Protein AF-A0A1Q3N4C2-F1 (afdb_monomer)

Nearest PDB structures (foldseek):
  6wcx-assembly2_B  TM=4.301E-01  e=2.458E-01  Staphylococcus aureus
  7l0a-assembly1_B  TM=4.080E-01  e=4.855E-01  Staphylococcus aureus
  5mkk-assembly1_A  TM=4.204E-01  e=2.016E+00  Thermus thermophilus HB27

Radius of gyration: 23.5 Å; Cα contacts (8 Å, |Δi|>4): 291; chains: 1; bounding box: 68×73×51 Å

Solvent-accessible surface area (backbone atoms only — not comparable to full-atom values): 12666 Å² total; per-residue (Å²): 133,86,81,80,78,79,80,79,62,62,65,66,55,50,52,52,50,49,54,50,50,51,48,51,60,73,65,56,74,78,76,80,74,64,37,63,95,59,61,40,42,67,36,71,77,82,76,81,79,68,87,50,28,35,40,40,36,30,35,53,86,51,31,33,26,45,40,58,65,38,56,70,60,38,47,55,39,52,53,51,50,30,62,78,66,64,63,78,70,51,73,67,32,52,51,40,56,46,77,42,57,47,50,28,52,40,80,90,49,39,60,66,51,38,69,44,56,72,76,53,38,49,53,45,47,72,70,46,81,16,34,42,71,36,86,62,98,41,70,86,65,12,47,50,54,42,53,53,52,49,44,55,53,51,28,54,75,68,75,41,77,83,58,47,39,32,41,35,42,19,62,75,20,69,68,68,60,49,54,46,27,53,50,50,42,34,52,74,70,73,50,85,73,65,46,74,52,54,37,84,36,83,70,57,84,92,34,78,66,35,55,49,53,50,51,56,62,62,69,74,110

Sequence (221 aa):
MPKKSTSIDMTALCDFTLLLLTFFIMSAKFKPQEAVEVVTPSSTSTKEIPMGFIQITVDKLGRVFYTVDNIKLKRNLIEEVNKTKNLGLTETEKNNFVNGPSVGVPFTKLKAYLALPPNEQSRYDKEASGVPTDTTKSFTTNELMYWINTTRYQAQILDMDQPRFVIKVDGQTPYVEETNKVISTLGKLDIYRFSYITNQKPIPPGTALWDKANAAAAGAK

Foldseek 3Di:
DDDPDDPDDPVVVVVVVVVVVVVCVVPDDPDPDALDDFAFAADQDPDDFDAFAWEWEQHLALAIWTDTRDLVLLLQLVVVCCVVVVLPADPQLSVLSSSDHTDFAESVCSRVLSPDDRVVNSVCSVVHRGQFFDLDPDCVRHVVLVSLVSSQVSCVVVVHDRHAYEYEYHPNHPCPDSVVSVVSSCVVVVNPGHYYDHHHDPDDPPDPVNVVVVVVVVVVD

Mean predicted aligned error: 11.06 Å

Secondary structure (DSSP, 8-state):
---------HHHHHHHHHHHHHHHHHH--PPP--SS---PPEE---PPPPSS-EEEEE-TTS-EEEEES-HHHHHHHHHHHHHHTT----HHHHHHHHHS--B-S-HHHHHHHHHS-HHHHHHHHHH-------SSS-TTT-HHHHHHHHHHHHHHHTTPPPPPEEEEE-TTS-TTTHHHHHHHHHHHTT---EEEE-EE-PPPTTSHHHHHHHHHHHTT-

pLDDT: mean 81.02, std 10.62, range [41.0, 93.56]

Structure (mmCIF, N/CA/C/O backbone):
data_AF-A0A1Q3N4C2-F1
#
_entry.id   AF-A0A1Q3N4C2-F1
#
loop_
_atom_site.group_PDB
_atom_site.id
_atom_site.type_symbol
_atom_site.label_atom_id
_atom_site.label_alt_id
_atom_site.label_comp_id
_atom_site.label_asym_id
_atom_site.label_entity_id
_atom_site.label_seq_id
_atom_site.pdbx_PDB_ins_code
_atom_site.Cartn_x
_atom_site.Cartn_y
_atom_site.Cartn_z
_atom_site.occupancy
_atom_site.B_iso_or_equiv
_atom_site.auth_seq_id
_atom_site.auth_comp_id
_atom_site.auth_asym_id
_atom_site.auth_atom_id
_atom_site.pdbx_PDB_model_num
ATOM 1 N N . MET A 1 1 ? 52.535 52.362 -2.923 1.00 59.72 1 MET A N 1
ATOM 2 C CA . MET A 1 1 ? 51.219 52.093 -3.546 1.00 59.72 1 MET A CA 1
ATOM 3 C C . MET A 1 1 ? 50.268 51.610 -2.460 1.00 59.72 1 MET A C 1
ATOM 5 O O . MET A 1 1 ? 50.592 50.609 -1.829 1.00 59.72 1 MET A O 1
ATOM 9 N N . PRO A 1 2 ? 49.169 52.318 -2.161 1.00 52.00 2 PRO A N 1
ATOM 10 C CA . PRO A 1 2 ? 48.252 51.890 -1.109 1.00 52.00 2 PRO A CA 1
ATOM 11 C C . PRO A 1 2 ? 47.440 50.677 -1.595 1.00 52.00 2 PRO A C 1
ATOM 13 O O . PRO A 1 2 ? 46.820 50.729 -2.657 1.00 52.00 2 PRO A O 1
ATOM 16 N N . LYS A 1 3 ? 47.463 49.566 -0.845 1.00 64.12 3 LYS A N 1
ATOM 17 C CA . LYS A 1 3 ? 46.613 48.395 -1.116 1.00 64.12 3 LYS A CA 1
ATOM 18 C C . LYS A 1 3 ? 45.165 48.779 -0.817 1.00 64.12 3 LYS A C 1
ATOM 20 O O . LYS A 1 3 ? 44.822 49.047 0.332 1.00 64.12 3 LYS A O 1
ATOM 25 N N . LYS A 1 4 ? 44.324 48.823 -1.851 1.00 59.78 4 LYS A N 1
ATOM 26 C CA . LYS A 1 4 ? 42.882 49.046 -1.720 1.00 59.78 4 LYS A CA 1
ATOM 27 C C . LYS A 1 4 ? 42.291 47.831 -0.997 1.00 59.78 4 LYS A C 1
ATOM 29 O O . LYS A 1 4 ? 42.191 46.759 -1.582 1.00 59.78 4 LYS A O 1
ATOM 34 N N . SER A 1 5 ? 41.990 47.980 0.291 1.00 65.25 5 SER A N 1
ATOM 35 C CA . SER A 1 5 ? 41.277 46.960 1.060 1.00 65.25 5 SER A CA 1
ATOM 36 C C . SER A 1 5 ? 39.847 46.894 0.534 1.00 65.25 5 SER A C 1
ATOM 38 O O . SER A 1 5 ? 39.089 47.854 0.668 1.00 65.25 5 SER A O 1
ATOM 40 N N . THR A 1 6 ? 39.491 45.803 -0.135 1.00 68.38 6 THR A N 1
ATOM 41 C CA . THR A 1 6 ? 38.101 45.489 -0.463 1.00 68.38 6 THR A CA 1
ATOM 42 C C . THR A 1 6 ? 37.413 45.037 0.818 1.00 68.38 6 THR A C 1
ATOM 44 O O . THR A 1 6 ? 37.603 43.904 1.256 1.00 68.38 6 THR A O 1
ATOM 47 N N . SER A 1 7 ? 36.644 45.930 1.443 1.00 70.19 7 SER A N 1
ATOM 48 C CA . SER A 1 7 ? 35.750 45.574 2.543 1.00 70.19 7 SER A CA 1
ATOM 49 C C . SER A 1 7 ? 34.647 44.668 1.997 1.00 70.19 7 SER A C 1
ATOM 51 O O . SER A 1 7 ? 33.798 45.120 1.230 1.00 70.19 7 SER A O 1
ATOM 53 N N . ILE A 1 8 ? 34.693 43.384 2.348 1.00 72.56 8 ILE A N 1
ATOM 54 C CA . ILE A 1 8 ? 33.615 42.441 2.047 1.00 72.56 8 ILE A CA 1
ATOM 55 C C . ILE A 1 8 ? 32.464 42.768 2.995 1.00 72.56 8 ILE A C 1
ATOM 57 O O . ILE A 1 8 ? 32.616 42.666 4.213 1.00 72.56 8 ILE A O 1
ATOM 61 N N . ASP A 1 9 ? 31.333 43.190 2.437 1.00 76.38 9 ASP A N 1
ATOM 62 C CA . ASP A 1 9 ? 30.121 43.419 3.212 1.00 76.38 9 ASP A CA 1
ATOM 63 C C . ASP A 1 9 ? 29.535 42.068 3.651 1.00 76.38 9 ASP A C 1
ATOM 65 O O . ASP A 1 9 ? 28.959 41.318 2.858 1.00 76.38 9 ASP A O 1
ATOM 69 N N . MET A 1 10 ? 29.724 41.742 4.930 1.00 81.69 10 MET A N 1
ATOM 70 C CA . MET A 1 10 ? 29.175 40.541 5.567 1.00 81.69 10 MET A CA 1
ATOM 71 C C . MET A 1 10 ? 27.641 40.523 5.539 1.00 81.69 10 MET A C 1
ATOM 73 O O . MET A 1 10 ? 27.054 39.445 5.546 1.00 81.69 10 MET A O 1
ATOM 77 N N . THR A 1 11 ? 26.987 41.686 5.475 1.00 84.06 11 THR A N 1
ATOM 78 C CA . THR A 1 11 ? 25.521 41.800 5.484 1.00 84.06 11 THR A CA 1
ATOM 79 C C . THR A 1 11 ? 24.934 41.253 4.190 1.00 84.06 11 THR A C 1
ATOM 81 O O . THR A 1 11 ? 24.024 40.429 4.219 1.00 84.06 11 THR A O 1
ATOM 84 N N . ALA A 1 12 ? 25.525 41.633 3.055 1.00 81.62 12 ALA A N 1
ATOM 85 C CA . ALA A 1 12 ? 25.109 41.155 1.741 1.00 81.62 12 ALA A CA 1
ATOM 86 C C . ALA A 1 12 ? 25.345 39.643 1.571 1.00 81.62 12 ALA A C 1
ATOM 88 O O . ALA A 1 12 ? 24.533 38.946 0.964 1.00 81.62 12 ALA A O 1
ATOM 89 N N . LEU A 1 13 ? 26.438 39.114 2.134 1.00 87.38 13 LEU A N 1
ATOM 90 C CA . LEU A 1 13 ? 26.756 37.686 2.056 1.00 87.38 13 LEU A CA 1
ATOM 91 C C . LEU A 1 13 ? 25.886 36.847 3.009 1.00 87.38 13 LEU A C 1
ATOM 93 O O . LEU A 1 13 ? 25.525 35.726 2.665 1.00 87.38 13 LEU A O 1
ATOM 97 N N . CYS A 1 14 ? 25.513 37.398 4.169 1.00 86.88 14 CYS A N 1
ATOM 98 C CA . CYS A 1 14 ? 24.610 36.768 5.135 1.00 86.88 14 CYS A CA 1
ATOM 99 C C . CYS A 1 14 ? 23.160 36.689 4.623 1.00 86.88 14 CYS A C 1
ATOM 101 O O . CYS A 1 14 ? 22.510 35.658 4.770 1.00 86.88 14 CYS A O 1
ATOM 103 N N . ASP A 1 15 ? 22.658 37.739 3.969 1.00 85.50 15 ASP A N 1
ATOM 104 C CA . ASP A 1 15 ? 21.306 37.725 3.392 1.00 85.50 15 ASP A CA 1
ATOM 105 C C . ASP A 1 15 ? 21.215 36.738 2.213 1.00 85.50 15 ASP A C 1
ATOM 107 O O . ASP A 1 15 ? 20.307 35.912 2.125 1.00 85.50 15 ASP A O 1
AT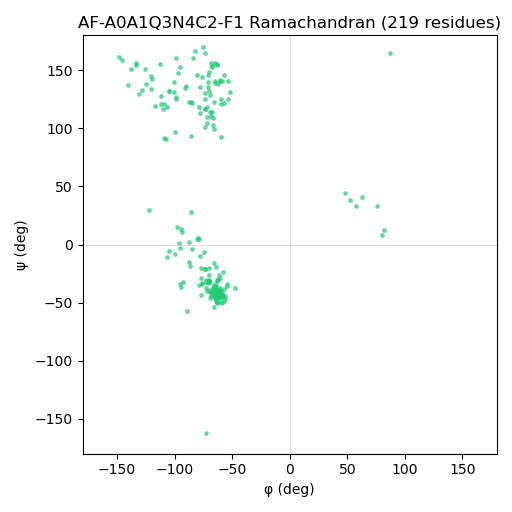OM 111 N N . PHE A 1 16 ? 22.249 36.705 1.364 1.00 86.44 16 PHE A N 1
ATOM 112 C CA . PHE A 1 16 ? 22.358 35.713 0.295 1.00 86.44 16 PHE A CA 1
ATOM 113 C C . PHE A 1 16 ? 22.367 34.267 0.821 1.00 86.44 16 PHE A C 1
ATOM 115 O O . PHE A 1 16 ? 21.684 33.399 0.268 1.00 86.44 16 PHE A O 1
ATOM 122 N N . THR A 1 17 ? 23.111 33.985 1.896 1.00 88.12 17 THR A N 1
ATOM 123 C CA . THR A 1 17 ? 23.134 32.638 2.484 1.00 88.12 17 THR A CA 1
ATOM 124 C C . THR A 1 17 ? 21.823 32.292 3.187 1.00 88.12 17 THR A C 1
ATOM 126 O O . THR A 1 17 ? 21.402 31.139 3.106 1.00 88.12 17 THR A O 1
ATOM 129 N N . LEU A 1 18 ? 21.130 33.259 3.801 1.00 88.06 18 LEU A N 1
ATOM 130 C CA . LEU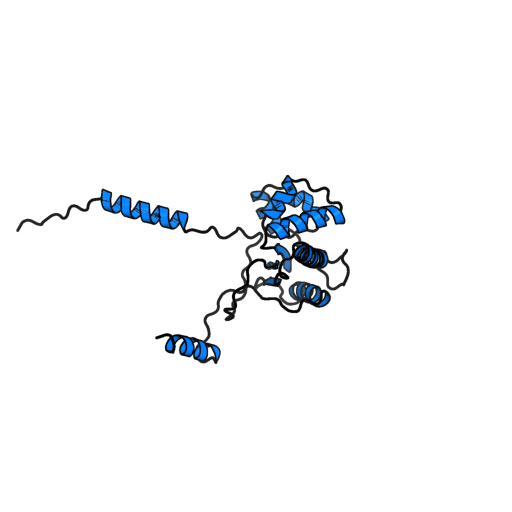 A 1 18 ? 19.805 33.054 4.394 1.00 88.06 18 LEU A CA 1
ATOM 131 C C . LEU A 1 18 ? 18.745 32.739 3.328 1.00 88.06 18 LEU A C 1
ATOM 133 O O . LEU A 1 18 ? 17.939 31.824 3.516 1.00 88.06 18 LEU A O 1
ATOM 137 N N . LEU A 1 19 ? 18.768 33.431 2.186 1.00 89.38 19 LEU A N 1
ATOM 13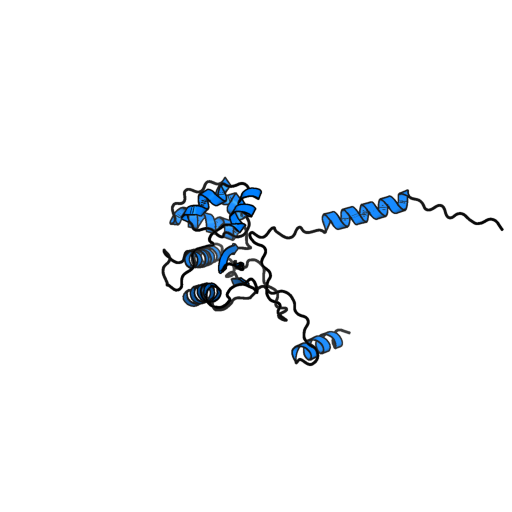8 C CA . LEU A 1 19 ? 17.877 33.147 1.056 1.00 89.38 19 LEU A CA 1
ATOM 139 C C . LEU A 1 19 ? 18.127 31.756 0.460 1.00 89.38 19 LEU A C 1
ATOM 141 O O . LEU A 1 19 ? 17.179 31.023 0.188 1.00 89.38 19 LEU A O 1
ATOM 145 N N . LEU A 1 20 ? 19.387 31.341 0.310 1.00 89.19 20 LEU A N 1
ATOM 146 C CA . LEU A 1 20 ? 19.699 29.983 -0.144 1.00 89.19 20 LEU A CA 1
ATOM 147 C C . LEU A 1 20 ? 19.299 28.921 0.882 1.00 89.19 20 LEU A C 1
ATOM 149 O O . LEU A 1 20 ? 18.749 27.890 0.504 1.00 89.19 20 LEU A O 1
ATOM 153 N N . LEU A 1 21 ? 19.541 29.162 2.171 1.00 89.88 21 LEU A N 1
ATOM 154 C CA . LEU A 1 21 ? 19.167 28.233 3.233 1.00 89.88 21 LEU A CA 1
ATOM 155 C C . LEU A 1 21 ? 17.645 28.065 3.309 1.00 89.88 21 LEU A C 1
ATOM 157 O O . LEU A 1 21 ? 17.160 26.938 3.357 1.00 89.88 21 LEU A O 1
ATOM 161 N N . THR A 1 22 ? 16.886 29.162 3.265 1.00 85.81 22 THR A N 1
ATOM 162 C CA . THR A 1 22 ? 15.413 29.123 3.240 1.00 85.81 22 THR A CA 1
ATOM 163 C C . THR A 1 22 ? 14.889 28.456 1.972 1.00 85.81 22 THR A C 1
ATOM 165 O O . THR A 1 22 ? 13.992 27.618 2.059 1.00 85.81 22 THR A O 1
ATOM 168 N N . PHE A 1 23 ? 15.494 28.724 0.812 1.00 88.62 23 PHE A N 1
ATOM 169 C CA . PHE A 1 23 ? 15.167 28.034 -0.434 1.00 88.62 23 PHE A CA 1
ATOM 170 C C . PHE A 1 23 ? 15.434 26.524 -0.351 1.00 88.62 23 PHE A C 1
ATOM 172 O O . PHE A 1 23 ? 14.575 25.730 -0.738 1.00 88.62 23 PHE A O 1
ATOM 179 N N . PHE A 1 24 ? 16.577 26.095 0.194 1.00 83.06 24 PHE A N 1
ATOM 180 C CA . PHE A 1 24 ? 16.880 24.673 0.387 1.00 83.06 24 PHE A CA 1
ATOM 181 C C . PHE A 1 24 ? 15.954 24.014 1.411 1.00 83.06 24 PHE A C 1
ATOM 183 O O . PHE A 1 24 ? 15.516 22.890 1.185 1.00 83.06 24 PHE A O 1
ATOM 190 N N . ILE A 1 25 ? 15.586 24.710 2.489 1.00 86.44 25 ILE A N 1
ATOM 191 C CA . ILE A 1 25 ? 14.631 24.191 3.477 1.00 86.44 25 ILE A CA 1
ATOM 192 C C . ILE A 1 25 ? 13.227 24.048 2.868 1.00 86.44 25 ILE A C 1
ATOM 194 O O . ILE A 1 25 ? 12.582 23.025 3.076 1.00 86.44 25 ILE A O 1
ATOM 198 N N . MET A 1 26 ? 12.752 25.026 2.090 1.00 84.62 26 MET A N 1
ATOM 199 C CA . MET A 1 26 ? 11.428 24.965 1.452 1.00 84.62 26 MET A CA 1
ATOM 200 C C . MET A 1 26 ? 11.362 23.975 0.279 1.00 84.62 26 MET A C 1
ATOM 202 O O . MET A 1 26 ? 10.298 23.419 0.008 1.00 84.62 26 MET A O 1
ATOM 206 N N . SER A 1 27 ? 12.472 23.758 -0.435 1.00 80.94 27 SER A N 1
ATOM 207 C CA . SER A 1 27 ? 12.544 22.816 -1.564 1.00 80.94 27 SER A CA 1
ATOM 208 C C . SER A 1 27 ? 12.864 21.379 -1.146 1.00 80.94 27 SER A C 1
ATOM 210 O O . SER A 1 27 ? 12.576 20.449 -1.906 1.00 80.94 27 SER A O 1
ATOM 212 N N . ALA A 1 28 ? 13.408 21.168 0.057 1.00 71.88 28 ALA A N 1
ATOM 213 C CA . ALA A 1 28 ? 13.626 19.843 0.612 1.00 71.88 28 ALA A CA 1
ATOM 214 C C . ALA A 1 28 ? 12.280 19.148 0.862 1.00 71.88 28 ALA A C 1
ATOM 216 O O . ALA A 1 28 ? 11.605 19.354 1.869 1.00 71.88 28 ALA A O 1
ATOM 217 N N . LYS A 1 29 ? 11.886 18.271 -0.062 1.00 63.31 29 LYS A N 1
ATOM 218 C CA . LYS A 1 29 ? 10.802 17.325 0.186 1.00 63.31 29 LYS A CA 1
ATOM 219 C C . LYS A 1 29 ? 11.356 16.192 1.033 1.00 63.31 29 LYS A C 1
ATOM 221 O O . LYS A 1 29 ? 12.190 15.419 0.561 1.00 63.31 29 LYS A O 1
ATOM 226 N N . PHE A 1 30 ? 10.894 16.087 2.276 1.00 59.75 30 PHE A N 1
ATOM 227 C CA . PHE A 1 30 ? 11.167 14.909 3.088 1.00 59.75 30 PHE A CA 1
ATOM 228 C C . PHE A 1 30 ? 10.728 13.668 2.313 1.00 59.75 30 PHE A C 1
ATOM 230 O O . PHE A 1 30 ? 9.584 13.577 1.858 1.00 59.75 30 PHE A O 1
ATOM 237 N N . LYS A 1 31 ? 11.651 12.721 2.134 1.00 66.00 31 LYS A N 1
ATOM 238 C CA . LYS A 1 31 ? 11.297 11.406 1.613 1.00 66.00 31 LYS A CA 1
ATOM 239 C C . LYS A 1 31 ? 10.281 10.801 2.592 1.00 66.00 31 LYS A C 1
ATOM 241 O O . LYS A 1 31 ? 10.595 10.755 3.784 1.00 66.00 31 LYS A O 1
ATOM 246 N N . PRO A 1 32 ? 9.091 10.368 2.135 1.00 64.81 32 PRO A N 1
ATOM 247 C CA . PRO A 1 32 ? 8.126 9.712 3.005 1.00 64.81 32 PRO A CA 1
ATOM 248 C C . PRO A 1 32 ? 8.806 8.566 3.751 1.00 64.81 32 PRO A C 1
ATOM 250 O O . PRO A 1 32 ? 9.531 7.776 3.139 1.00 64.81 32 PRO A O 1
ATOM 253 N N . GLN A 1 33 ? 8.617 8.511 5.068 1.00 64.25 33 GLN A N 1
ATOM 254 C CA . GLN A 1 33 ? 9.209 7.461 5.882 1.00 64.25 33 GLN A CA 1
ATOM 255 C C . GLN A 1 33 ? 8.546 6.131 5.520 1.00 64.25 33 GLN A C 1
ATOM 257 O O . GLN A 1 33 ? 7.342 5.946 5.691 1.00 64.25 33 GLN A O 1
ATOM 262 N N . GLU A 1 34 ? 9.331 5.228 4.943 1.00 67.50 34 GLU A N 1
ATOM 263 C CA . GLU A 1 34 ? 8.874 3.888 4.596 1.00 67.50 34 GLU A CA 1
ATOM 264 C C . GLU A 1 34 ? 8.892 2.995 5.844 1.00 67.50 34 GLU A C 1
ATOM 266 O O . GLU A 1 34 ? 9.774 3.133 6.690 1.00 67.50 34 GLU A O 1
ATOM 271 N N . ALA A 1 35 ? 7.936 2.064 5.939 1.00 64.38 35 ALA A N 1
ATOM 272 C CA . ALA A 1 35 ? 7.820 1.129 7.065 1.00 64.38 35 ALA A CA 1
ATOM 273 C C . ALA A 1 35 ? 9.099 0.291 7.262 1.00 64.38 35 ALA A C 1
ATOM 275 O O . ALA A 1 35 ? 9.526 0.041 8.386 1.00 64.38 35 ALA A O 1
ATOM 276 N N . VAL A 1 36 ? 9.735 -0.118 6.158 1.00 72.00 36 VAL A N 1
ATOM 277 C CA . VAL A 1 36 ? 10.993 -0.872 6.161 1.00 72.00 36 VAL A CA 1
ATOM 278 C C . VAL A 1 36 ? 11.892 -0.384 5.029 1.00 72.00 36 VAL A C 1
ATOM 280 O O . VAL A 1 36 ? 11.432 -0.166 3.907 1.00 72.00 36 VAL A O 1
ATOM 283 N N . GLU A 1 37 ? 13.183 -0.220 5.324 1.00 71.06 37 GLU A N 1
ATOM 284 C CA . GLU A 1 37 ? 14.191 0.135 4.327 1.00 71.06 37 GLU A CA 1
ATOM 285 C C . GLU A 1 37 ? 14.476 -1.052 3.406 1.00 71.06 37 GLU A C 1
ATOM 287 O O . GLU A 1 37 ? 15.091 -2.039 3.804 1.00 71.06 37 GLU A O 1
ATOM 292 N N . VAL A 1 38 ? 14.042 -0.923 2.153 1.00 70.31 38 VAL A N 1
ATOM 293 C CA . VAL A 1 38 ? 14.213 -1.946 1.119 1.00 70.31 38 VAL A CA 1
ATOM 294 C C . VAL A 1 38 ? 15.233 -1.487 0.081 1.00 70.31 38 VAL A C 1
ATOM 296 O O . VAL A 1 38 ? 15.046 -0.464 -0.588 1.00 70.31 38 VAL A O 1
ATOM 299 N N . VAL A 1 39 ? 16.300 -2.270 -0.083 1.00 73.56 39 VAL A N 1
ATOM 300 C CA . VAL A 1 39 ? 17.343 -2.092 -1.095 1.00 73.56 39 VAL A CA 1
ATOM 301 C C . VAL A 1 39 ? 16.891 -2.765 -2.383 1.00 73.56 39 VAL A C 1
ATOM 303 O O . VAL A 1 39 ? 17.080 -3.959 -2.605 1.00 73.56 39 VAL A O 1
ATOM 306 N N . THR A 1 40 ? 16.270 -1.982 -3.258 1.00 74.06 40 THR A N 1
ATOM 307 C CA . THR A 1 40 ? 15.742 -2.499 -4.522 1.00 74.06 40 THR A CA 1
ATOM 308 C C . THR A 1 40 ? 16.851 -2.867 -5.513 1.00 74.06 40 THR A C 1
ATOM 310 O O . THR A 1 40 ? 17.863 -2.159 -5.584 1.00 74.06 40 THR A O 1
ATOM 313 N N . PRO A 1 41 ? 16.664 -3.911 -6.341 1.00 70.38 41 PRO A N 1
ATOM 314 C CA . PRO A 1 41 ? 17.603 -4.246 -7.406 1.00 70.38 41 PRO A CA 1
ATOM 315 C C . PRO A 1 41 ? 17.659 -3.135 -8.463 1.00 70.38 41 PRO A C 1
ATOM 317 O O . PRO A 1 41 ? 16.712 -2.359 -8.612 1.00 70.38 41 PRO A O 1
ATOM 320 N N . SER A 1 42 ? 18.765 -3.053 -9.206 1.00 71.69 42 SER A N 1
ATOM 321 C CA . SER A 1 42 ? 18.953 -2.021 -10.234 1.00 71.69 42 SER A CA 1
ATOM 322 C C . SER A 1 42 ? 18.449 -2.466 -11.614 1.00 71.69 42 SER A C 1
ATOM 324 O O . SER A 1 42 ? 18.752 -3.572 -12.057 1.00 71.69 42 SER A O 1
ATOM 326 N N . SER A 1 43 ? 17.742 -1.587 -12.326 1.00 71.19 43 SER A N 1
ATOM 327 C CA . SER A 1 43 ? 17.198 -1.799 -13.673 1.00 71.19 43 SER A CA 1
ATOM 328 C C . SER A 1 43 ? 17.480 -0.609 -14.590 1.00 71.19 43 SER A C 1
ATOM 330 O O . SER A 1 43 ? 17.627 0.526 -14.143 1.00 71.19 43 SER A O 1
ATOM 332 N N . THR A 1 44 ? 17.526 -0.869 -15.895 1.00 59.03 44 THR A N 1
ATOM 333 C CA . THR A 1 44 ? 17.628 0.151 -16.952 1.00 59.03 44 THR A CA 1
ATOM 334 C C . THR A 1 44 ? 16.257 0.679 -17.401 1.00 59.03 44 THR A C 1
ATOM 336 O O . THR A 1 44 ? 16.181 1.480 -18.328 1.00 59.03 44 THR A O 1
ATOM 339 N N . SER A 1 45 ? 15.159 0.225 -16.783 1.00 64.19 45 SER A N 1
ATOM 340 C CA . SER A 1 45 ? 13.799 0.658 -17.124 1.00 64.19 45 SER A CA 1
ATOM 341 C C . SER A 1 45 ? 13.517 2.085 -16.638 1.00 64.19 45 SER A C 1
ATOM 343 O O . SER A 1 45 ? 13.455 2.332 -15.438 1.00 64.19 45 SER A O 1
ATOM 345 N N . THR A 1 46 ? 13.268 3.009 -17.570 1.00 60.31 46 THR A N 1
ATOM 346 C CA . THR A 1 46 ? 12.946 4.431 -17.303 1.00 60.31 46 THR A CA 1
ATOM 347 C C . THR A 1 46 ? 11.437 4.708 -17.259 1.00 60.31 46 THR A C 1
ATOM 349 O O . THR A 1 46 ? 11.000 5.850 -17.349 1.00 60.31 46 THR A O 1
ATOM 352 N N . LYS A 1 47 ? 10.594 3.672 -17.187 1.00 68.94 47 LYS A N 1
ATOM 353 C CA . LYS A 1 47 ? 9.142 3.860 -17.263 1.00 68.94 47 LYS A CA 1
ATOM 354 C C . LYS A 1 47 ? 8.606 4.507 -15.986 1.00 68.94 47 LYS A C 1
ATOM 356 O O . LYS A 1 47 ? 8.676 3.902 -14.919 1.00 68.94 47 LYS A O 1
ATOM 361 N N . GLU A 1 48 ? 8.022 5.694 -16.123 1.00 72.25 48 GLU A N 1
ATOM 362 C CA . GLU A 1 48 ? 7.386 6.388 -15.006 1.00 72.25 48 GLU A CA 1
ATOM 363 C C . GLU A 1 48 ? 6.167 5.616 -14.485 1.00 72.25 48 GLU A C 1
ATOM 365 O O . GLU A 1 48 ? 5.373 5.041 -15.243 1.00 72.25 48 GLU A O 1
ATOM 370 N N . ILE A 1 49 ? 6.043 5.588 -13.160 1.00 77.56 49 ILE A N 1
ATOM 371 C CA . ILE A 1 49 ? 4.912 4.990 -12.459 1.00 77.56 49 ILE A CA 1
ATOM 372 C C . ILE A 1 49 ? 3.835 6.077 -12.345 1.00 77.56 49 ILE A C 1
ATOM 374 O O . ILE A 1 49 ? 4.122 7.143 -11.801 1.00 77.56 49 ILE A O 1
ATOM 378 N N . PRO A 1 50 ? 2.613 5.850 -12.858 1.00 74.06 50 PRO A N 1
ATOM 379 C CA . PRO A 1 50 ? 1.543 6.836 -12.755 1.00 74.06 50 PRO A CA 1
ATOM 380 C C . PRO A 1 50 ? 1.092 7.002 -11.302 1.00 74.06 50 PRO A C 1
ATOM 382 O O . PRO A 1 50 ? 1.191 6.063 -10.516 1.00 74.06 50 PRO A O 1
ATOM 385 N N . MET A 1 51 ? 0.553 8.175 -10.968 1.00 76.75 51 MET A N 1
ATOM 386 C CA . MET A 1 51 ? -0.010 8.465 -9.643 1.00 76.75 51 MET A CA 1
ATOM 387 C C . MET A 1 51 ? -1.214 7.566 -9.323 1.00 76.75 51 MET A C 1
ATOM 389 O O . MET A 1 51 ? -1.899 7.090 -10.230 1.00 76.75 51 MET A O 1
ATOM 393 N N . GLY A 1 52 ? -1.492 7.346 -8.033 1.00 81.00 52 GLY A N 1
ATOM 394 C CA . GLY A 1 52 ? -2.618 6.512 -7.603 1.00 81.00 52 GLY A CA 1
ATOM 395 C C . GLY A 1 52 ? -2.370 5.012 -7.772 1.00 81.00 52 GLY A C 1
ATOM 396 O O . GLY A 1 52 ? -3.290 4.257 -8.075 1.00 81.00 52 GLY A O 1
ATOM 397 N N . PHE A 1 53 ? -1.127 4.571 -7.601 1.00 88.31 53 PHE A N 1
ATOM 398 C CA . PHE A 1 53 ? -0.759 3.161 -7.666 1.00 88.31 53 PHE A CA 1
ATOM 399 C C . PHE A 1 53 ? -0.990 2.430 -6.335 1.00 88.31 53 PHE A C 1
ATOM 401 O O . PHE A 1 53 ? -1.076 3.023 -5.256 1.00 88.31 53 PHE A O 1
ATOM 408 N N . ILE A 1 54 ? -1.071 1.106 -6.427 1.00 91.38 54 ILE A N 1
ATOM 409 C CA . ILE A 1 54 ? -1.003 0.188 -5.291 1.00 91.38 54 ILE A CA 1
ATOM 410 C C . ILE A 1 54 ? 0.420 -0.347 -5.229 1.00 91.38 54 ILE A C 1
ATOM 412 O O . ILE A 1 54 ? 0.922 -0.877 -6.222 1.00 91.38 54 ILE A O 1
ATOM 416 N N . GLN A 1 55 ? 1.056 -0.239 -4.067 1.00 91.56 55 GLN A N 1
ATOM 417 C CA . GLN A 1 55 ? 2.407 -0.736 -3.855 1.00 91.56 55 GLN A CA 1
ATOM 418 C C . GLN A 1 55 ? 2.409 -1.925 -2.900 1.00 91.56 55 GLN A C 1
ATOM 420 O O . GLN A 1 55 ? 1.898 -1.863 -1.782 1.00 91.56 55 GLN A O 1
ATOM 425 N N . ILE A 1 56 ? 3.049 -2.997 -3.355 1.00 91.75 56 ILE A N 1
ATOM 426 C CA . ILE A 1 56 ? 3.355 -4.184 -2.569 1.00 91.75 56 ILE A CA 1
ATOM 427 C C . ILE A 1 56 ? 4.863 -4.187 -2.354 1.00 91.75 56 ILE A C 1
ATOM 429 O O . ILE A 1 56 ? 5.628 -4.253 -3.316 1.00 91.75 56 ILE A O 1
ATOM 433 N N . THR A 1 57 ? 5.290 -4.085 -1.103 1.00 90.06 57 THR A N 1
ATOM 434 C CA . THR A 1 57 ? 6.704 -4.085 -0.732 1.00 90.06 57 THR A CA 1
ATOM 435 C C . THR A 1 57 ? 7.065 -5.430 -0.116 1.00 90.06 57 THR A C 1
ATOM 437 O O . THR A 1 57 ? 6.363 -5.902 0.770 1.00 90.06 57 THR A O 1
ATOM 440 N N . VAL A 1 58 ? 8.158 -6.034 -0.565 1.00 88.94 58 VAL A N 1
ATOM 441 C CA . VAL A 1 58 ? 8.714 -7.273 -0.024 1.00 88.94 58 VAL A CA 1
ATOM 442 C C . VAL A 1 58 ? 10.094 -6.970 0.545 1.00 88.94 58 VAL A C 1
ATOM 444 O O . VAL A 1 58 ? 10.982 -6.499 -0.170 1.00 88.94 58 VAL A O 1
ATOM 447 N N . ASP A 1 59 ? 10.240 -7.204 1.843 1.00 86.12 59 ASP A N 1
ATOM 448 C CA . ASP A 1 59 ? 11.481 -7.005 2.590 1.00 86.12 59 ASP A CA 1
ATOM 449 C C . ASP A 1 59 ? 12.442 -8.202 2.443 1.00 86.12 59 ASP A C 1
ATOM 451 O O . ASP A 1 59 ? 12.027 -9.290 2.051 1.00 86.12 59 ASP A O 1
ATOM 455 N N . LYS A 1 60 ? 13.709 -8.030 2.843 1.00 82.69 60 LYS A N 1
ATOM 456 C CA . LYS A 1 60 ? 14.779 -9.048 2.871 1.00 82.69 60 LYS A CA 1
ATOM 457 C C . LYS A 1 60 ? 14.359 -10.365 3.507 1.00 82.69 60 LYS A C 1
ATOM 459 O O . LYS A 1 60 ? 14.772 -11.432 3.065 1.00 82.69 60 LYS A O 1
ATOM 464 N N . LEU A 1 61 ? 13.543 -10.283 4.555 1.00 79.75 61 LEU A N 1
ATOM 465 C CA . LEU A 1 61 ? 13.029 -11.440 5.288 1.00 79.75 61 LEU A CA 1
ATOM 466 C C . LEU A 1 61 ? 11.826 -12.105 4.599 1.00 79.75 61 LEU A C 1
ATOM 468 O O . LEU A 1 61 ? 11.222 -13.004 5.173 1.00 79.75 61 LEU A O 1
ATOM 472 N N . GLY A 1 62 ? 11.439 -11.652 3.403 1.00 78.31 62 GLY A N 1
ATOM 473 C CA . GLY A 1 62 ? 10.287 -12.175 2.669 1.00 78.31 62 GLY A CA 1
ATOM 474 C C . GLY A 1 62 ? 8.937 -11.637 3.150 1.00 78.31 62 GLY A C 1
ATOM 475 O O . GLY A 1 62 ? 7.885 -12.100 2.723 1.00 78.31 62 GLY A O 1
ATOM 476 N N . ARG A 1 63 ? 8.948 -10.646 4.043 1.00 86.62 63 ARG A N 1
ATOM 477 C CA . ARG A 1 63 ? 7.735 -10.065 4.624 1.00 86.62 63 ARG A CA 1
ATOM 478 C C . ARG A 1 63 ? 7.072 -9.116 3.646 1.00 86.62 63 ARG A C 1
ATOM 480 O O . ARG A 1 63 ? 7.743 -8.272 3.053 1.00 86.62 63 ARG A O 1
ATOM 487 N N . VAL A 1 64 ? 5.752 -9.219 3.538 1.00 89.25 64 VAL A N 1
ATOM 488 C CA . VAL A 1 64 ? 4.965 -8.415 2.606 1.00 89.25 64 VAL A CA 1
ATOM 489 C C . VAL A 1 64 ? 4.296 -7.251 3.326 1.00 89.25 64 VAL A C 1
ATOM 491 O O . VAL A 1 64 ? 3.632 -7.430 4.344 1.00 89.25 64 VAL A O 1
ATOM 494 N N . PHE A 1 65 ? 4.438 -6.061 2.759 1.00 91.31 65 PHE A N 1
ATOM 495 C CA . PHE A 1 65 ? 3.785 -4.835 3.190 1.00 91.31 65 PHE A CA 1
ATOM 496 C C . PHE A 1 65 ? 2.918 -4.300 2.055 1.00 91.31 65 PHE A C 1
ATOM 498 O O . PHE A 1 65 ? 3.295 -4.353 0.884 1.00 91.31 65 PHE A O 1
ATOM 505 N N . TYR A 1 66 ? 1.760 -3.758 2.406 1.00 92.75 66 TYR A N 1
ATOM 506 C CA . TYR A 1 66 ? 0.771 -3.258 1.464 1.00 92.75 66 TYR A CA 1
ATOM 507 C C . TYR A 1 66 ? 0.502 -1.773 1.696 1.00 92.75 66 TYR A C 1
ATOM 509 O O . TYR A 1 66 ? 0.294 -1.338 2.829 1.00 92.75 66 TYR A O 1
ATOM 517 N N . THR A 1 67 ? 0.481 -0.983 0.626 1.00 91.44 67 THR A N 1
ATOM 518 C CA . THR A 1 67 ? 0.087 0.426 0.685 1.00 91.44 67 THR A CA 1
ATOM 519 C C . THR A 1 67 ? -0.587 0.877 -0.603 1.00 91.44 67 THR A C 1
ATOM 521 O O . THR A 1 67 ? -0.460 0.265 -1.664 1.00 91.44 67 THR A O 1
ATOM 524 N N . VAL A 1 68 ? -1.310 1.983 -0.496 1.00 92.31 68 VAL A N 1
ATOM 525 C CA . VAL A 1 68 ? -2.024 2.632 -1.593 1.00 92.31 68 VAL A CA 1
ATOM 526 C C . VAL A 1 68 ? -1.625 4.103 -1.604 1.00 92.31 68 VAL A C 1
ATOM 528 O O . VAL A 1 68 ? -1.610 4.751 -0.561 1.00 92.31 68 VAL A O 1
ATOM 531 N N . ASP A 1 69 ? -1.287 4.636 -2.770 1.00 88.31 69 ASP A N 1
ATOM 532 C CA . ASP A 1 69 ? -0.836 6.025 -2.905 1.00 88.31 69 ASP A CA 1
ATOM 533 C C . ASP A 1 69 ? -1.985 7.027 -2.674 1.00 88.31 69 ASP A C 1
ATOM 535 O O . ASP A 1 69 ? -1.839 8.044 -1.997 1.00 88.31 69 ASP A O 1
ATOM 539 N N . ASN A 1 70 ? -3.184 6.709 -3.170 1.00 89.69 70 ASN A N 1
ATOM 540 C CA . ASN A 1 70 ? -4.325 7.614 -3.085 1.00 89.69 70 ASN A CA 1
ATOM 541 C C . ASN A 1 70 ? -4.988 7.613 -1.690 1.00 89.69 70 ASN A C 1
ATOM 543 O O . ASN A 1 70 ? -5.569 6.617 -1.257 1.00 89.69 70 ASN A O 1
ATOM 547 N N . ILE A 1 71 ? -4.975 8.774 -1.028 1.00 90.38 71 ILE A N 1
ATOM 548 C CA . ILE A 1 71 ? -5.525 9.007 0.322 1.00 90.38 71 ILE A CA 1
ATOM 549 C C . ILE A 1 71 ? -7.035 8.723 0.404 1.00 90.38 71 ILE A C 1
ATOM 551 O O . ILE A 1 71 ? -7.498 8.108 1.366 1.00 90.38 71 ILE A O 1
ATOM 555 N N . LYS A 1 72 ? -7.818 9.141 -0.602 1.00 90.62 72 LYS A N 1
ATOM 556 C CA . LYS A 1 72 ? -9.274 8.908 -0.624 1.00 90.62 72 LYS A CA 1
ATOM 557 C C . LYS A 1 72 ? -9.573 7.414 -0.726 1.00 90.62 72 LYS A C 1
ATOM 559 O O . LYS A 1 72 ? -10.393 6.893 0.026 1.00 90.62 72 LYS A O 1
ATOM 564 N N . LEU A 1 73 ? -8.846 6.723 -1.603 1.00 91.31 73 LEU A N 1
ATOM 565 C CA . LEU A 1 73 ? -8.965 5.278 -1.766 1.00 91.31 73 LEU A CA 1
ATOM 566 C C . LEU A 1 73 ? -8.543 4.531 -0.492 1.00 91.31 73 LEU A C 1
ATOM 568 O O . LEU A 1 73 ? -9.241 3.609 -0.081 1.00 91.31 73 LEU A O 1
ATOM 572 N N . LYS A 1 74 ? -7.462 4.962 0.179 1.00 91.75 74 LYS A N 1
ATOM 573 C CA . LYS A 1 74 ? -7.047 4.427 1.489 1.00 91.75 74 LYS A CA 1
ATOM 574 C C . LYS A 1 74 ? -8.153 4.529 2.535 1.00 91.75 74 LYS A C 1
ATOM 576 O O . LYS A 1 74 ? -8.376 3.566 3.264 1.00 91.75 74 LYS A O 1
ATOM 581 N N . ARG A 1 75 ? -8.839 5.675 2.610 1.00 93.00 75 ARG A N 1
ATOM 582 C CA . ARG A 1 75 ? -9.926 5.889 3.575 1.00 93.00 75 ARG A CA 1
ATOM 583 C C . ARG A 1 75 ? -11.093 4.931 3.330 1.00 93.00 75 ARG A C 1
ATOM 585 O O . ARG A 1 75 ? -11.493 4.221 4.246 1.00 93.00 75 ARG A O 1
ATOM 592 N N . ASN A 1 76 ? -11.577 4.842 2.096 1.00 92.69 76 ASN A N 1
ATOM 593 C CA . ASN A 1 76 ? -12.675 3.927 1.770 1.00 92.69 76 ASN A CA 1
ATOM 594 C C . ASN A 1 76 ? -12.282 2.460 1.967 1.00 92.69 76 ASN A C 1
ATOM 596 O O . ASN A 1 76 ? -13.072 1.657 2.460 1.00 92.69 76 ASN A O 1
ATOM 600 N N . LEU A 1 77 ? -11.040 2.114 1.627 1.00 93.25 77 LEU A N 1
ATOM 601 C CA . LEU A 1 77 ? -10.500 0.778 1.835 1.00 93.25 77 LEU A CA 1
ATOM 602 C C . LEU A 1 77 ? -10.541 0.375 3.315 1.00 93.25 77 LEU A C 1
ATOM 604 O O . LEU A 1 77 ? -11.032 -0.710 3.626 1.00 93.25 77 LEU A O 1
ATOM 608 N N . ILE A 1 78 ? -10.049 1.221 4.229 1.00 93.19 78 ILE A N 1
ATOM 609 C CA . ILE A 1 78 ? -10.032 0.875 5.658 1.00 93.19 78 ILE A CA 1
ATOM 610 C C . ILE A 1 78 ? -11.436 0.839 6.261 1.00 93.19 78 ILE A C 1
ATOM 612 O O . ILE A 1 78 ? -11.703 0.014 7.132 1.00 93.19 78 ILE A O 1
ATOM 616 N N . GLU A 1 79 ? -12.356 1.678 5.783 1.00 93.00 79 GLU A N 1
ATOM 617 C CA . GLU A 1 79 ? -13.760 1.626 6.195 1.00 93.00 79 GLU A CA 1
ATOM 618 C C . GLU A 1 79 ? -14.423 0.306 5.802 1.00 93.00 79 GLU A C 1
ATOM 620 O O . GLU A 1 79 ? -15.093 -0.314 6.630 1.00 93.00 79 GLU A O 1
ATOM 625 N N . GLU A 1 80 ? -14.203 -0.148 4.569 1.00 92.50 80 GLU A N 1
ATOM 626 C CA . GLU A 1 80 ? -14.744 -1.411 4.074 1.00 92.50 80 GLU A CA 1
ATOM 627 C C . GLU A 1 80 ? -14.141 -2.612 4.810 1.00 92.50 80 GLU A C 1
ATOM 629 O O . GLU A 1 80 ? -14.851 -3.512 5.257 1.00 92.50 80 GLU A O 1
ATOM 634 N N . VAL A 1 81 ? -12.822 -2.604 5.010 1.00 91.31 81 VAL A N 1
ATOM 635 C CA . VAL A 1 81 ? -12.115 -3.630 5.786 1.00 91.31 81 VAL A CA 1
ATOM 636 C C . VAL A 1 81 ? -12.646 -3.689 7.216 1.00 91.31 81 VAL A C 1
ATOM 638 O O . VAL A 1 81 ? -12.911 -4.777 7.724 1.00 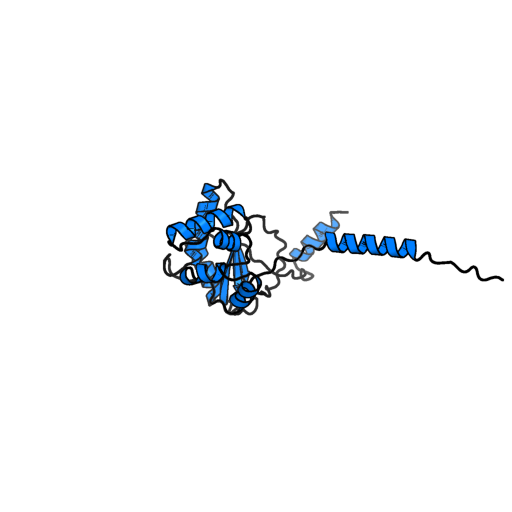91.31 81 VAL A O 1
ATOM 641 N N . ASN A 1 82 ? -12.841 -2.536 7.860 1.00 92.75 82 ASN A N 1
ATOM 642 C CA . ASN A 1 82 ? -13.353 -2.463 9.223 1.00 92.75 82 ASN A CA 1
ATOM 643 C C . ASN A 1 82 ? -14.764 -3.055 9.342 1.00 92.75 82 ASN A C 1
ATOM 645 O O . ASN A 1 82 ? -15.027 -3.787 10.296 1.00 92.75 82 ASN A O 1
ATOM 649 N N . LYS A 1 83 ? -15.646 -2.767 8.373 1.00 91.31 83 LYS A N 1
ATOM 650 C CA . LYS A 1 83 ? -17.012 -3.310 8.316 1.00 91.31 83 LYS A CA 1
ATOM 651 C C . LYS A 1 83 ? -16.996 -4.820 8.096 1.00 91.31 83 LYS A C 1
ATOM 653 O O . LYS A 1 83 ? -17.547 -5.567 8.894 1.00 91.31 83 LYS A O 1
ATOM 658 N N . THR A 1 84 ? -16.311 -5.280 7.056 1.00 88.50 84 THR A N 1
ATOM 659 C CA . THR A 1 84 ? -16.359 -6.687 6.638 1.00 88.50 84 THR A CA 1
ATOM 660 C C . THR A 1 84 ? -15.609 -7.617 7.591 1.00 88.50 84 THR A C 1
ATOM 662 O O . THR A 1 84 ? -16.016 -8.760 7.792 1.00 88.50 84 THR A O 1
ATOM 665 N N . LYS A 1 85 ? -14.527 -7.143 8.223 1.00 87.44 85 LYS A N 1
ATOM 666 C CA . LYS A 1 85 ? -13.759 -7.917 9.213 1.00 87.44 85 LYS A CA 1
ATOM 667 C C . LYS A 1 85 ? -14.166 -7.630 10.664 1.00 87.44 85 LYS A C 1
ATOM 669 O O . LYS A 1 85 ? -13.576 -8.222 11.561 1.00 87.44 85 LYS A O 1
ATOM 674 N N . ASN A 1 86 ? -15.160 -6.766 10.898 1.00 88.38 86 ASN A N 1
ATOM 675 C CA . ASN A 1 86 ? -15.647 -6.373 12.228 1.00 88.38 86 ASN A CA 1
ATOM 676 C C . ASN A 1 86 ? -14.517 -5.990 13.205 1.00 88.38 86 ASN A C 1
ATOM 678 O O . ASN A 1 86 ? -14.510 -6.402 14.363 1.00 88.38 86 ASN A O 1
ATOM 682 N N . LEU A 1 87 ? -13.539 -5.207 12.738 1.00 87.38 87 LEU A N 1
ATOM 683 C CA . LEU A 1 87 ? -12.345 -4.877 13.530 1.00 87.38 87 LEU A CA 1
ATOM 684 C C . LEU A 1 87 ? -12.638 -3.872 14.656 1.00 87.38 87 LEU A C 1
ATOM 686 O O . LEU A 1 87 ? -11.878 -3.774 15.620 1.00 87.38 87 LEU A O 1
ATOM 690 N N . GLY A 1 88 ? -13.731 -3.113 14.542 1.00 90.31 88 GLY A N 1
ATOM 691 C CA . GLY A 1 88 ? -14.115 -2.100 15.524 1.00 90.31 88 GLY A CA 1
ATOM 692 C C . GLY A 1 88 ? -13.081 -0.978 15.640 1.00 90.31 88 GLY A C 1
ATOM 693 O O . GLY A 1 88 ? -12.756 -0.570 16.758 1.00 90.31 88 GLY A O 1
ATOM 694 N N . LEU A 1 89 ? -12.528 -0.536 14.506 1.00 91.25 89 LEU A N 1
ATOM 695 C CA . LEU A 1 89 ? -11.583 0.577 14.428 1.00 91.25 89 LEU A CA 1
ATOM 696 C C . LEU A 1 89 ? -12.281 1.911 14.712 1.00 91.25 89 LEU A C 1
ATOM 698 O O . LEU A 1 89 ? -13.327 2.232 14.137 1.00 91.25 89 LEU A O 1
ATOM 702 N N . THR A 1 90 ? -11.656 2.699 15.573 1.00 93.56 90 THR A N 1
ATOM 703 C CA . THR A 1 90 ? -11.999 4.085 15.888 1.00 93.56 90 THR A CA 1
ATOM 704 C C . THR A 1 90 ? -11.609 5.025 14.745 1.00 93.56 90 THR A C 1
ATOM 706 O O . THR A 1 90 ? -10.841 4.677 13.846 1.00 93.56 90 THR A O 1
ATOM 709 N N . GLU A 1 91 ? -12.134 6.249 14.764 1.00 91.56 91 GLU A N 1
ATOM 710 C CA . GLU A 1 91 ? -11.803 7.250 13.744 1.00 91.56 91 GLU A CA 1
ATOM 711 C C . GLU A 1 91 ? -10.321 7.654 13.783 1.00 91.56 91 GLU A C 1
ATOM 713 O O . GLU A 1 91 ? -9.698 7.851 12.741 1.00 91.56 91 GLU A O 1
ATOM 718 N N . THR A 1 92 ? -9.720 7.693 14.973 1.00 90.44 92 THR A N 1
ATOM 719 C CA . THR A 1 92 ? -8.285 7.952 15.144 1.00 90.44 92 THR A CA 1
ATOM 720 C C . THR A 1 92 ? -7.438 6.861 14.490 1.00 90.44 92 THR A C 1
ATOM 722 O O . THR A 1 92 ? -6.532 7.172 13.723 1.00 90.44 92 THR A O 1
ATOM 725 N N . GLU A 1 93 ? -7.769 5.585 14.708 1.00 90.69 93 GLU A N 1
ATOM 726 C CA . GLU A 1 93 ? -7.047 4.453 14.106 1.00 90.69 93 GLU A CA 1
ATOM 727 C C . GLU A 1 93 ? -7.181 4.441 12.573 1.00 90.69 93 GLU A C 1
ATOM 729 O O . GLU A 1 93 ? -6.208 4.188 11.862 1.00 90.69 93 GLU A O 1
ATOM 734 N N . LYS A 1 94 ? -8.362 4.785 12.040 1.00 91.81 94 LYS A N 1
ATOM 735 C CA . LYS A 1 94 ? -8.564 4.938 10.589 1.00 91.81 94 LYS A CA 1
ATOM 736 C C . LYS A 1 94 ? -7.715 6.070 10.009 1.00 91.81 94 LYS A C 1
ATOM 738 O O . LYS A 1 94 ? -7.107 5.898 8.955 1.00 91.81 94 LYS A O 1
ATOM 743 N N . ASN A 1 95 ? -7.632 7.209 10.693 1.00 91.25 95 ASN A N 1
ATOM 744 C CA . ASN A 1 95 ? -6.779 8.319 10.263 1.00 91.25 95 ASN A CA 1
ATOM 745 C C . ASN A 1 95 ? -5.291 7.959 10.326 1.00 91.25 95 ASN A C 1
ATOM 747 O O . ASN A 1 95 ? -4.540 8.325 9.420 1.00 91.25 95 ASN A O 1
ATOM 751 N N . ASN A 1 96 ? -4.881 7.183 11.330 1.00 89.50 96 ASN A N 1
ATOM 752 C CA . ASN A 1 96 ? -3.525 6.649 11.414 1.00 89.50 96 ASN A CA 1
ATOM 753 C C . ASN A 1 96 ? -3.213 5.714 10.242 1.00 89.50 96 ASN A C 1
ATOM 755 O O . ASN A 1 96 ? -2.122 5.796 9.698 1.00 89.50 96 ASN A O 1
ATOM 759 N N . PHE A 1 97 ? -4.158 4.888 9.784 1.00 90.75 97 PHE A N 1
ATOM 760 C CA . PHE A 1 97 ? -3.962 4.063 8.584 1.00 90.75 97 PHE A CA 1
ATOM 761 C C . PHE A 1 97 ? -3.807 4.910 7.312 1.00 90.75 97 PHE A C 1
ATOM 763 O O . PHE A 1 97 ? -2.970 4.625 6.459 1.00 90.75 97 PHE A O 1
ATOM 770 N N . VAL A 1 98 ? -4.624 5.957 7.168 1.00 90.62 98 VAL A N 1
ATOM 771 C CA . VAL A 1 98 ? -4.619 6.815 5.974 1.00 90.62 98 VAL A CA 1
ATOM 772 C C . VAL A 1 98 ? -3.302 7.588 5.848 1.00 90.62 98 VAL A C 1
ATOM 774 O O . VAL A 1 98 ? -2.724 7.637 4.760 1.00 90.62 98 VAL A O 1
ATOM 777 N N . ASN A 1 99 ? -2.822 8.152 6.958 1.00 87.62 99 ASN A N 1
ATOM 778 C CA . ASN A 1 99 ? -1.584 8.937 7.011 1.00 87.62 99 ASN A CA 1
ATOM 779 C C . ASN A 1 99 ? -0.333 8.082 7.248 1.00 87.62 99 ASN A C 1
ATOM 781 O O . ASN A 1 99 ? 0.786 8.563 7.081 1.00 87.62 99 ASN A O 1
ATOM 785 N N . GLY A 1 100 ? -0.526 6.840 7.680 1.00 82.81 100 GLY A N 1
ATOM 786 C CA . GLY A 1 100 ? 0.535 5.933 8.072 1.00 82.81 100 GLY A CA 1
ATOM 787 C C . GLY A 1 100 ? 1.309 5.350 6.892 1.00 82.81 100 GLY A C 1
ATOM 788 O O . GLY A 1 100 ? 0.920 5.499 5.721 1.00 82.81 100 GLY A O 1
ATOM 789 N N . PRO A 1 101 ? 2.426 4.674 7.206 1.00 83.00 101 PRO A N 1
ATOM 790 C CA . PRO A 1 101 ? 3.254 4.000 6.221 1.00 83.00 101 PRO A CA 1
ATOM 791 C C . PRO A 1 101 ? 2.562 2.723 5.702 1.00 83.00 101 PRO A C 1
ATOM 793 O O . PRO A 1 101 ? 1.345 2.555 5.769 1.00 83.00 101 PRO A O 1
ATOM 796 N N . SER A 1 102 ? 3.333 1.827 5.086 1.00 86.50 102 SER A N 1
ATOM 797 C CA . SER A 1 102 ? 2.788 0.577 4.545 1.00 86.50 102 SER A CA 1
ATOM 798 C C . SER A 1 102 ? 2.382 -0.379 5.663 1.00 86.50 102 SER A C 1
ATOM 800 O O . SER A 1 102 ? 3.118 -0.540 6.627 1.00 86.50 102 SER A O 1
ATOM 802 N N . VAL A 1 103 ? 1.256 -1.070 5.502 1.00 89.00 103 VAL A N 1
ATOM 803 C CA . VAL A 1 103 ? 0.765 -2.030 6.495 1.00 89.00 103 VAL A CA 1
ATOM 804 C C . VAL A 1 103 ? 1.394 -3.396 6.263 1.00 89.00 103 VAL A C 1
ATOM 806 O O . VAL A 1 103 ? 1.256 -3.975 5.187 1.00 89.00 103 VAL A O 1
ATOM 809 N N . GLY A 1 104 ? 2.070 -3.911 7.289 1.00 87.50 104 GLY A N 1
ATOM 810 C CA . GLY A 1 104 ? 2.748 -5.210 7.287 1.00 87.50 104 GLY A CA 1
ATOM 811 C C . GLY A 1 104 ? 2.263 -6.160 8.376 1.00 87.50 104 GLY A C 1
ATOM 812 O O . GLY A 1 104 ? 3.054 -6.951 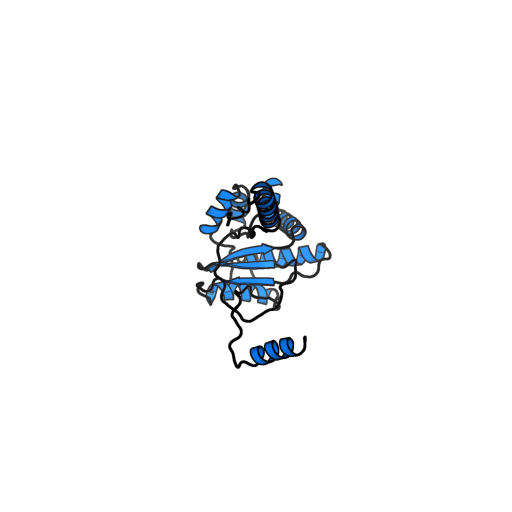8.882 1.00 87.50 104 GLY A O 1
ATOM 813 N N . VAL A 1 105 ? 1.002 -6.058 8.800 1.00 89.38 105 VAL A N 1
ATOM 814 C CA . VAL A 1 105 ? 0.458 -6.861 9.905 1.00 89.38 105 VAL A CA 1
ATOM 815 C C . VAL A 1 105 ? -0.800 -7.622 9.487 1.00 89.38 105 VAL A C 1
ATOM 817 O O . VAL A 1 105 ? -1.551 -7.123 8.645 1.00 89.38 105 VAL A O 1
ATOM 820 N N . PRO A 1 106 ? -1.075 -8.790 10.097 1.00 89.88 106 PRO A N 1
ATOM 821 C CA . PRO A 1 106 ? -2.343 -9.482 9.905 1.00 89.88 106 PRO A CA 1
ATOM 822 C C . PRO A 1 106 ? -3.541 -8.664 10.407 1.00 89.88 106 PRO A C 1
ATOM 824 O O . PRO A 1 106 ? -3.402 -7.886 11.358 1.00 89.88 106 PRO A O 1
ATOM 827 N N . PHE A 1 107 ? -4.742 -8.904 9.869 1.00 89.19 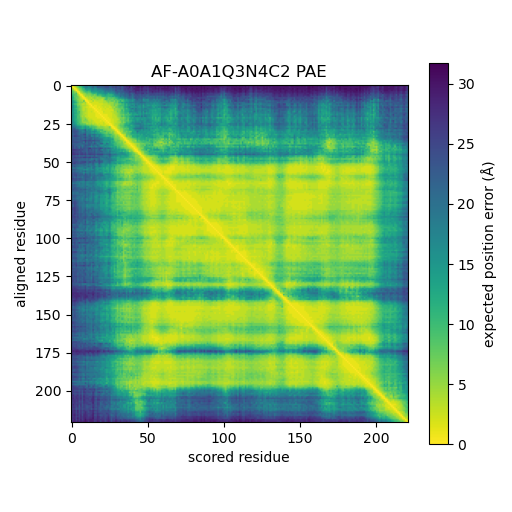107 PHE A N 1
ATOM 828 C CA . PHE A 1 107 ? -5.970 -8.208 10.299 1.00 89.19 107 PHE A CA 1
ATOM 829 C C . PHE A 1 107 ? -6.230 -8.302 11.808 1.00 89.19 107 PHE A C 1
ATOM 831 O O . PHE A 1 107 ? -6.701 -7.343 12.416 1.00 89.19 107 PHE A O 1
ATOM 838 N N . THR A 1 108 ? -5.870 -9.427 12.428 1.00 88.19 108 THR A N 1
ATOM 839 C CA . THR A 1 108 ? -6.014 -9.654 13.877 1.00 88.19 108 THR A CA 1
ATOM 840 C C . THR A 1 108 ? -5.179 -8.691 14.721 1.00 88.19 108 THR A C 1
ATOM 842 O O . THR A 1 108 ? -5.583 -8.326 15.822 1.00 88.19 108 THR A O 1
ATOM 845 N N . LYS A 1 109 ? -4.025 -8.257 14.204 1.00 88.94 109 LYS A N 1
ATOM 846 C CA . LYS A 1 109 ? -3.099 -7.332 14.871 1.00 88.94 109 LYS A CA 1
ATOM 847 C C . LYS A 1 109 ? -3.243 -5.892 14.379 1.00 88.94 109 LYS A C 1
ATOM 849 O O . LYS A 1 109 ? -2.666 -4.993 14.985 1.00 88.94 109 LYS A O 1
ATOM 854 N N . LEU A 1 110 ? -4.029 -5.656 13.325 1.00 88.62 110 LEU A N 1
ATOM 855 C CA . LEU A 1 110 ? -4.163 -4.347 12.686 1.00 88.62 110 LEU A CA 1
ATOM 856 C C . LEU A 1 110 ? -4.647 -3.266 13.655 1.00 88.62 110 LEU A C 1
ATOM 858 O O . LEU A 1 110 ? -4.083 -2.180 13.681 1.00 88.62 110 LEU A O 1
ATOM 862 N N . LYS A 1 111 ? -5.644 -3.567 14.491 1.00 90.00 111 LYS A N 1
ATOM 863 C CA . LYS A 1 111 ? -6.144 -2.605 15.481 1.00 90.00 111 LYS A CA 1
ATOM 864 C C . LYS A 1 111 ? -5.061 -2.189 16.476 1.00 90.00 111 LYS A C 1
ATOM 866 O O . LYS A 1 111 ? -4.828 -1.002 16.667 1.00 90.00 111 LYS A O 1
ATOM 871 N N . ALA A 1 112 ? -4.365 -3.167 17.057 1.00 89.56 112 ALA A N 1
ATOM 872 C CA . ALA A 1 112 ? -3.280 -2.906 17.997 1.00 89.56 112 ALA A CA 1
ATOM 873 C C . ALA A 1 112 ? -2.156 -2.089 17.345 1.00 89.56 112 ALA A C 1
ATOM 875 O O . ALA A 1 112 ? -1.650 -1.164 17.964 1.00 89.56 112 ALA A O 1
ATOM 876 N N . TYR A 1 113 ? -1.819 -2.382 16.087 1.00 88.94 113 TYR A N 1
ATOM 877 C CA . TYR A 1 113 ? -0.823 -1.632 15.324 1.00 88.94 113 TYR A CA 1
ATOM 878 C C . TYR A 1 113 ? -1.237 -0.171 15.080 1.00 88.94 113 TYR A C 1
ATOM 880 O O . TYR A 1 113 ? -0.452 0.739 15.332 1.00 88.94 113 TYR A O 1
ATOM 888 N N . LEU A 1 114 ? -2.479 0.071 14.650 1.00 89.12 114 LEU A N 1
ATOM 889 C CA . LEU A 1 114 ? -2.984 1.422 14.368 1.00 89.12 114 LEU A CA 1
ATOM 890 C C . LEU A 1 114 ? -3.180 2.279 15.627 1.00 89.12 114 LEU A C 1
ATOM 892 O O . LEU A 1 114 ? -3.227 3.507 15.523 1.00 89.12 114 LEU A O 1
ATOM 896 N N . ALA A 1 115 ? -3.288 1.646 16.797 1.00 90.06 115 ALA A N 1
ATOM 897 C CA . ALA A 1 115 ? -3.350 2.322 18.088 1.00 90.06 115 ALA A CA 1
ATOM 898 C C . ALA A 1 115 ? -1.977 2.827 18.573 1.00 90.06 115 ALA A C 1
ATOM 900 O O . ALA A 1 115 ? -1.927 3.721 19.418 1.00 90.06 115 ALA A O 1
ATOM 901 N N . LEU A 1 116 ? -0.869 2.285 18.050 1.00 87.94 116 LEU A N 1
ATOM 902 C CA . LEU A 1 116 ? 0.479 2.724 18.418 1.00 87.94 116 LEU A CA 1
ATOM 903 C C . LEU A 1 116 ? 0.777 4.126 17.860 1.00 87.94 116 LEU A C 1
ATOM 905 O O . LEU A 1 116 ? 0.312 4.466 16.769 1.00 87.94 116 LEU A O 1
ATOM 909 N N . PRO A 1 117 ? 1.600 4.938 18.544 1.00 86.25 117 PRO A N 1
ATOM 910 C CA . PRO A 1 117 ? 2.091 6.197 17.993 1.00 86.25 117 PRO A CA 1
ATOM 911 C C . PRO A 1 117 ? 3.068 5.958 16.818 1.00 86.25 117 PRO A C 1
ATOM 913 O O . PRO A 1 117 ? 3.728 4.918 16.773 1.00 86.25 117 PRO A O 1
ATOM 916 N N . PRO A 1 118 ? 3.254 6.925 15.895 1.00 81.38 118 PRO A N 1
ATOM 917 C CA . PRO A 1 118 ? 4.066 6.742 14.677 1.00 81.38 118 PRO A CA 1
ATOM 918 C C . PRO A 1 118 ? 5.508 6.251 14.911 1.00 81.38 118 PRO A C 1
ATOM 920 O O . PRO A 1 118 ? 6.041 5.446 14.142 1.00 81.38 118 PRO A O 1
ATOM 923 N N . ASN A 1 119 ? 6.136 6.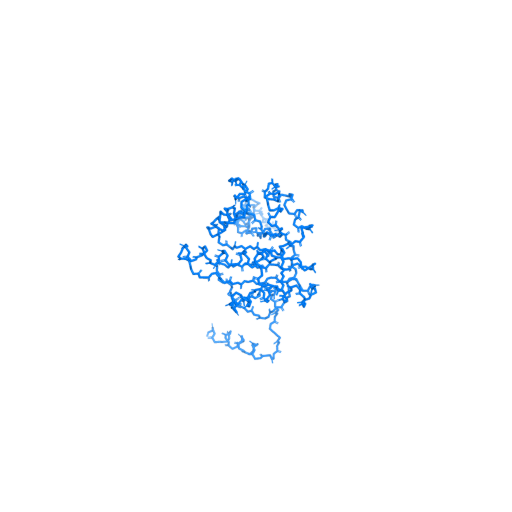695 16.004 1.00 83.06 119 ASN A N 1
ATOM 924 C CA . ASN A 1 119 ? 7.490 6.272 16.376 1.00 83.06 119 ASN A CA 1
ATOM 925 C C . ASN A 1 119 ? 7.547 4.787 16.758 1.00 83.06 119 ASN A C 1
ATOM 927 O O . ASN A 1 119 ? 8.516 4.099 16.441 1.00 83.06 119 ASN A O 1
ATOM 931 N N . GLU A 1 120 ? 6.513 4.288 17.434 1.00 84.25 120 GLU A N 1
ATOM 932 C CA . GLU A 1 120 ? 6.416 2.881 17.815 1.00 84.25 120 GLU A CA 1
ATOM 933 C C . GLU A 1 120 ? 5.969 2.016 16.643 1.00 84.25 120 GLU A C 1
ATOM 935 O O . GLU A 1 120 ? 6.501 0.921 16.495 1.00 84.25 120 GLU A O 1
ATOM 940 N N . GLN A 1 121 ? 5.102 2.524 15.759 1.00 81.31 121 GLN A N 1
ATOM 941 C CA . GLN A 1 121 ? 4.751 1.848 14.504 1.00 81.31 121 GLN A CA 1
ATOM 942 C C . GLN A 1 121 ? 6.003 1.556 13.673 1.00 81.31 121 GLN A C 1
ATOM 944 O O . GLN A 1 121 ? 6.231 0.413 13.298 1.00 81.31 121 GLN A O 1
ATOM 949 N N . SER A 1 122 ? 6.892 2.543 13.512 1.00 79.31 122 SER A N 1
ATOM 950 C CA . SER A 1 122 ? 8.157 2.368 12.780 1.00 79.31 122 SER A CA 1
ATOM 951 C C . SER A 1 122 ? 9.093 1.327 13.412 1.00 79.31 122 SER A C 1
ATOM 953 O O . SER A 1 122 ? 9.903 0.708 12.723 1.00 79.31 122 SER A O 1
ATOM 955 N N . ARG A 1 123 ? 9.035 1.137 14.739 1.00 82.00 123 ARG A N 1
ATOM 956 C CA . ARG A 1 123 ? 9.782 0.063 15.422 1.00 82.00 123 ARG A CA 1
ATOM 957 C C . ARG A 1 123 ? 9.089 -1.279 15.225 1.00 82.00 123 ARG A C 1
ATOM 959 O O . ARG A 1 123 ? 9.759 -2.259 14.920 1.00 82.00 123 ARG A O 1
ATOM 966 N N . TYR A 1 124 ? 7.767 -1.299 15.350 1.00 82.81 124 TYR A N 1
ATOM 967 C CA . TYR A 1 124 ? 6.948 -2.485 15.157 1.00 82.81 124 TYR A CA 1
ATOM 968 C C . TYR A 1 124 ? 7.081 -3.031 13.736 1.00 82.81 124 TYR A C 1
ATOM 970 O O . TYR A 1 124 ? 7.211 -4.234 13.564 1.00 82.81 124 TYR A O 1
ATOM 978 N N . ASP A 1 125 ? 7.152 -2.169 12.723 1.00 81.50 125 ASP A N 1
ATOM 979 C CA . ASP A 1 125 ? 7.320 -2.561 11.321 1.00 81.50 125 ASP A CA 1
ATOM 980 C C . ASP A 1 125 ? 8.621 -3.335 11.070 1.00 81.50 125 ASP A C 1
ATOM 982 O O . ASP A 1 125 ? 8.667 -4.223 10.217 1.00 81.50 125 ASP A O 1
ATOM 986 N N . LYS A 1 126 ? 9.667 -3.087 11.872 1.00 79.12 126 LYS A N 1
ATOM 987 C CA . LYS A 1 126 ? 10.918 -3.859 11.814 1.00 79.12 126 LYS A CA 1
ATOM 988 C C . LYS A 1 126 ? 10.758 -5.280 12.338 1.00 79.12 126 LYS A C 1
ATOM 990 O O . LYS A 1 126 ? 11.489 -6.156 11.884 1.00 79.12 126 LYS A O 1
ATOM 995 N N . GLU A 1 127 ? 9.801 -5.528 13.225 1.00 78.88 127 GLU A N 1
ATOM 996 C CA . GLU A 1 127 ? 9.527 -6.829 13.857 1.00 78.88 127 GLU A CA 1
ATOM 997 C C . GLU A 1 127 ? 8.253 -7.500 13.322 1.00 78.88 127 GLU A C 1
ATOM 999 O O . GLU A 1 127 ? 7.999 -8.676 13.589 1.00 78.88 127 GLU A O 1
ATOM 1004 N N . ALA A 1 128 ? 7.450 -6.769 12.550 1.00 78.31 128 ALA A N 1
ATOM 1005 C CA . ALA A 1 128 ? 6.176 -7.227 12.034 1.00 78.31 128 ALA A CA 1
ATOM 1006 C C . ALA A 1 128 ? 6.350 -8.507 11.214 1.00 78.31 128 ALA A C 1
ATOM 1008 O O . ALA A 1 128 ? 7.361 -8.704 10.540 1.00 78.31 128 ALA A O 1
ATOM 1009 N N . SER A 1 129 ? 5.353 -9.388 11.264 1.00 78.12 129 SER A N 1
ATOM 1010 C CA . SER A 1 129 ? 5.390 -10.675 10.560 1.00 78.12 129 SER A CA 1
ATOM 1011 C C . SER A 1 129 ? 5.102 -10.552 9.056 1.00 78.12 129 SER A C 1
ATOM 1013 O O . SER A 1 129 ? 5.303 -11.517 8.327 1.00 78.12 129 SER A O 1
ATOM 1015 N N . GLY A 1 130 ? 4.661 -9.382 8.582 1.00 84.56 130 GLY A N 1
ATOM 1016 C CA . GLY A 1 130 ? 4.145 -9.187 7.228 1.00 84.56 130 GLY A CA 1
ATOM 1017 C C . GLY A 1 130 ? 2.646 -9.489 7.128 1.00 84.56 130 GLY A C 1
ATOM 1018 O O . GLY A 1 130 ? 2.045 -10.110 8.010 1.00 84.56 130 GLY A O 1
ATOM 1019 N N . VAL A 1 131 ? 2.036 -9.041 6.031 1.00 86.94 131 VAL A N 1
ATOM 1020 C CA . VAL A 1 131 ? 0.686 -9.460 5.637 1.00 86.94 131 VAL A CA 1
ATOM 1021 C C . VAL A 1 131 ? 0.743 -10.933 5.219 1.00 86.94 131 VAL A C 1
ATOM 1023 O O . VAL A 1 131 ? 1.568 -11.278 4.368 1.00 86.94 131 VAL A O 1
ATOM 1026 N N . PRO A 1 132 ? -0.122 -11.807 5.763 1.00 85.38 132 PRO A N 1
ATOM 1027 C CA . PRO A 1 132 ? -0.193 -13.202 5.349 1.00 85.38 132 PRO A CA 1
ATOM 1028 C C . PRO A 1 132 ? -0.460 -13.331 3.845 1.00 85.38 132 PRO A C 1
ATOM 1030 O O . PRO A 1 132 ? -1.473 -12.841 3.329 1.00 85.38 132 PRO A O 1
ATOM 1033 N N . THR A 1 133 ? 0.453 -14.005 3.147 1.00 78.88 133 THR A N 1
ATOM 1034 C CA . THR A 1 133 ? 0.308 -14.362 1.733 1.00 78.88 133 THR A CA 1
ATOM 1035 C C . THR A 1 133 ? 0.372 -15.870 1.576 1.00 78.88 133 THR A C 1
ATOM 1037 O O . THR A 1 133 ? 1.093 -16.555 2.300 1.00 78.88 133 THR A O 1
ATOM 1040 N N . ASP A 1 134 ? -0.403 -16.395 0.633 1.00 74.31 134 ASP A N 1
ATOM 1041 C CA . ASP A 1 134 ? -0.432 -17.824 0.359 1.00 74.31 134 ASP A CA 1
ATOM 1042 C C . ASP A 1 134 ? -0.654 -18.084 -1.135 1.00 74.31 134 ASP A C 1
ATOM 1044 O O . ASP A 1 134 ? -1.192 -17.265 -1.879 1.00 74.31 134 ASP A O 1
ATOM 1048 N N . THR A 1 135 ? -0.263 -19.272 -1.568 1.00 63.28 135 THR A N 1
ATOM 1049 C CA . THR A 1 135 ? -0.474 -19.810 -2.907 1.00 63.28 135 THR A CA 1
ATOM 1050 C C . THR A 1 135 ? -1.887 -20.346 -3.132 1.00 63.28 135 THR A C 1
ATOM 1052 O O . THR A 1 135 ? -2.140 -20.879 -4.208 1.00 63.28 135 THR A O 1
ATOM 1055 N N . THR A 1 136 ? -2.838 -20.223 -2.196 1.00 60.31 136 THR A N 1
ATOM 1056 C CA . THR A 1 136 ? -4.237 -20.692 -2.338 1.00 60.31 136 THR A CA 1
ATOM 1057 C C . THR A 1 136 ? -5.202 -19.559 -2.736 1.00 60.31 136 THR A C 1
ATOM 1059 O O . THR A 1 136 ? -4.855 -18.385 -2.671 1.00 60.31 136 THR A O 1
ATOM 1062 N N . LYS A 1 137 ? -6.391 -19.881 -3.282 1.00 60.06 137 LYS A N 1
ATOM 1063 C CA . LYS A 1 137 ? -7.440 -18.894 -3.665 1.00 60.06 137 LYS A CA 1
ATOM 1064 C C . LYS A 1 137 ? -8.356 -18.539 -2.473 1.00 60.06 137 LYS A C 1
ATOM 1066 O O . LYS A 1 137 ? -9.533 -18.251 -2.662 1.00 60.06 137 LYS A O 1
ATOM 1071 N N . SER A 1 138 ? -7.856 -18.620 -1.241 1.00 58.94 138 SER A N 1
ATOM 1072 C CA . SER A 1 138 ? -8.682 -18.412 -0.049 1.00 58.94 138 SER A CA 1
ATOM 1073 C C . SER A 1 138 ? -8.523 -17.002 0.515 1.00 58.94 138 SER A C 1
ATOM 1075 O O . SER A 1 138 ? -7.419 -16.596 0.862 1.00 58.94 138 SER A O 1
ATOM 1077 N N . PHE A 1 139 ? -9.634 -16.282 0.683 1.00 59.97 139 PHE A N 1
ATOM 1078 C CA . PHE A 1 139 ? -9.677 -14.955 1.319 1.00 59.97 139 PHE A CA 1
ATOM 1079 C C . PHE A 1 139 ? -9.512 -14.991 2.851 1.00 59.97 139 PHE A C 1
ATOM 1081 O O . PHE A 1 139 ? -9.459 -13.937 3.491 1.00 59.97 139 PHE A O 1
ATOM 1088 N N . THR A 1 140 ? -9.491 -16.184 3.454 1.00 60.25 140 THR A N 1
ATOM 1089 C CA . THR A 1 140 ? -9.235 -16.375 4.891 1.00 60.25 140 THR A CA 1
ATOM 1090 C C . THR A 1 140 ? -7.760 -16.623 5.181 1.00 60.25 140 THR A C 1
ATOM 1092 O O . THR A 1 140 ? -7.273 -16.198 6.222 1.00 60.25 140 THR A O 1
ATOM 1095 N N . THR A 1 141 ? -7.052 -17.268 4.254 1.00 69.19 141 THR A N 1
ATOM 1096 C CA . THR A 1 141 ? -5.627 -17.605 4.386 1.00 69.19 141 THR A CA 1
ATOM 1097 C C . THR A 1 141 ? -4.732 -16.558 3.723 1.00 69.19 141 THR A C 1
ATOM 1099 O O . THR A 1 141 ? -3.651 -16.265 4.223 1.00 69.19 141 THR A O 1
ATOM 1102 N N . ASN A 1 142 ? -5.188 -15.964 2.614 1.00 81.38 142 ASN A N 1
ATOM 1103 C CA . ASN A 1 142 ? -4.456 -14.947 1.867 1.00 81.38 142 ASN A CA 1
ATOM 1104 C C . ASN A 1 142 ? -5.089 -13.566 2.082 1.00 81.38 142 ASN A C 1
ATOM 1106 O O . ASN A 1 142 ? -6.001 -13.141 1.365 1.00 81.38 142 ASN A O 1
ATOM 1110 N N . GLU A 1 143 ? -4.592 -12.861 3.094 1.00 86.44 143 GLU A N 1
ATOM 1111 C CA . GLU A 1 143 ? -5.073 -11.527 3.446 1.00 86.44 143 GLU A CA 1
ATOM 1112 C C . GLU A 1 143 ? -4.682 -10.484 2.390 1.00 86.44 143 GLU A C 1
ATOM 1114 O O . GLU A 1 143 ? -5.452 -9.560 2.121 1.00 86.44 143 GLU A O 1
ATOM 1119 N N . LEU A 1 144 ? -3.539 -10.657 1.716 1.00 88.06 144 LEU A N 1
ATOM 1120 C CA . LEU A 1 144 ? -3.125 -9.783 0.614 1.00 88.06 144 LEU A CA 1
ATOM 1121 C C . LEU A 1 144 ? -4.117 -9.825 -0.558 1.00 88.06 144 LEU A C 1
ATOM 1123 O O . LEU A 1 144 ? -4.447 -8.783 -1.125 1.00 88.06 144 LEU A O 1
ATOM 1127 N N . MET A 1 145 ? -4.639 -11.007 -0.900 1.00 88.25 145 MET A N 1
ATOM 1128 C CA . MET A 1 145 ? -5.667 -11.153 -1.937 1.00 88.25 145 MET A CA 1
ATOM 1129 C C . MET A 1 145 ? -6.916 -10.333 -1.602 1.00 88.25 145 MET A C 1
ATOM 1131 O O . MET A 1 145 ? -7.491 -9.675 -2.473 1.00 88.25 145 MET A O 1
ATOM 1135 N N . TYR A 1 146 ? -7.311 -10.341 -0.327 1.00 90.06 146 TYR A N 1
ATOM 1136 C CA . TYR A 1 146 ? -8.435 -9.555 0.164 1.00 90.06 146 TYR A CA 1
ATOM 1137 C C . TYR A 1 146 ? -8.167 -8.048 0.045 1.00 90.06 146 TYR A C 1
ATOM 1139 O O . TYR A 1 146 ? -9.023 -7.322 -0.466 1.00 90.06 146 TYR A O 1
ATOM 1147 N N . TRP A 1 147 ? -6.978 -7.577 0.437 1.00 90.94 147 TRP A N 1
ATOM 1148 C CA . TRP A 1 147 ? -6.579 -6.173 0.277 1.00 90.94 147 TRP A CA 1
ATOM 1149 C C . TRP A 1 147 ? -6.655 -5.709 -1.180 1.00 90.94 147 TRP A C 1
ATOM 1151 O O . TRP A 1 147 ? -7.266 -4.678 -1.470 1.00 90.94 147 TRP A O 1
ATOM 1161 N N . ILE A 1 148 ? -6.091 -6.489 -2.104 1.00 91.00 148 ILE A N 1
ATOM 1162 C CA . ILE A 1 148 ? -6.062 -6.160 -3.533 1.00 91.00 148 ILE A CA 1
ATOM 1163 C C . ILE A 1 148 ? -7.479 -6.106 -4.115 1.00 91.00 148 ILE A C 1
ATOM 1165 O O . ILE A 1 148 ? -7.837 -5.130 -4.778 1.00 91.00 148 ILE A O 1
ATOM 1169 N N . ASN A 1 149 ? -8.297 -7.131 -3.857 1.00 90.25 149 ASN A N 1
ATOM 1170 C CA . ASN A 1 149 ? -9.649 -7.205 -4.407 1.00 90.25 149 ASN A CA 1
ATOM 1171 C C . ASN A 1 149 ? -10.538 -6.072 -3.873 1.00 90.25 149 ASN A C 1
ATOM 1173 O O . ASN A 1 149 ? -11.207 -5.386 -4.645 1.00 90.25 149 ASN A O 1
ATOM 1177 N N . THR A 1 150 ? -10.471 -5.814 -2.562 1.00 91.06 150 THR A N 1
ATOM 1178 C CA . THR A 1 150 ? -11.221 -4.721 -1.926 1.00 91.06 150 THR A CA 1
ATOM 1179 C C . THR A 1 150 ? -10.793 -3.370 -2.489 1.00 91.06 150 THR A C 1
ATOM 1181 O O . THR A 1 150 ? -11.637 -2.541 -2.807 1.00 91.06 150 THR A O 1
ATOM 1184 N N . THR A 1 151 ? -9.492 -3.154 -2.695 1.00 91.50 151 THR A N 1
ATOM 1185 C CA . THR A 1 151 ? -8.992 -1.885 -3.242 1.00 91.50 151 THR A CA 1
ATOM 1186 C C . THR A 1 151 ? -9.482 -1.647 -4.672 1.00 91.50 151 THR A C 1
ATOM 1188 O O . THR A 1 151 ? -9.892 -0.535 -4.993 1.00 91.50 151 THR A O 1
ATOM 1191 N N . ARG A 1 152 ? -9.506 -2.678 -5.527 1.00 90.62 152 ARG A N 1
ATOM 1192 C CA . ARG A 1 152 ? -10.048 -2.567 -6.896 1.00 90.62 152 ARG A CA 1
ATOM 1193 C C . ARG A 1 152 ? -11.538 -2.245 -6.911 1.00 90.62 152 ARG A C 1
ATOM 1195 O O . ARG A 1 152 ? -11.970 -1.403 -7.696 1.00 90.62 152 ARG A O 1
ATOM 1202 N N . TYR A 1 153 ? -12.299 -2.900 -6.038 1.00 91.19 153 TYR A N 1
ATOM 1203 C CA . TYR A 1 153 ? -13.730 -2.657 -5.893 1.00 91.19 153 TYR A CA 1
ATOM 1204 C C . TYR A 1 153 ? -14.012 -1.225 -5.412 1.00 91.19 153 TYR A C 1
ATOM 1206 O O . TYR A 1 153 ? -14.821 -0.519 -6.007 1.00 91.19 153 TYR A O 1
ATOM 1214 N N . GLN A 1 154 ? -13.276 -0.749 -4.403 1.00 91.69 154 GLN A N 1
ATOM 1215 C CA . GLN A 1 154 ? -13.413 0.622 -3.903 1.00 91.69 154 GLN A CA 1
ATOM 1216 C C . GLN A 1 154 ? -12.977 1.674 -4.933 1.00 91.69 154 GLN A C 1
ATOM 1218 O O . GLN A 1 154 ? -13.598 2.731 -5.019 1.00 91.69 154 GLN A O 1
ATOM 1223 N N . ALA A 1 155 ? -11.961 1.385 -5.753 1.00 89.50 155 ALA A N 1
ATOM 1224 C CA . ALA A 1 155 ? -11.574 2.264 -6.856 1.00 89.50 155 ALA A CA 1
ATOM 1225 C C . ALA A 1 155 ? -12.700 2.402 -7.894 1.00 89.50 155 ALA A C 1
ATOM 1227 O O . ALA A 1 155 ? -12.966 3.505 -8.360 1.00 89.50 155 ALA A O 1
ATOM 1228 N N . GLN A 1 156 ? -13.406 1.308 -8.199 1.00 89.56 156 GLN A N 1
ATOM 1229 C CA . GLN A 1 156 ? -14.552 1.331 -9.110 1.00 89.56 156 GLN A CA 1
ATOM 1230 C C . GLN A 1 156 ? -15.740 2.116 -8.536 1.00 89.56 156 GLN A C 1
ATOM 1232 O O . GLN A 1 156 ? -16.371 2.874 -9.263 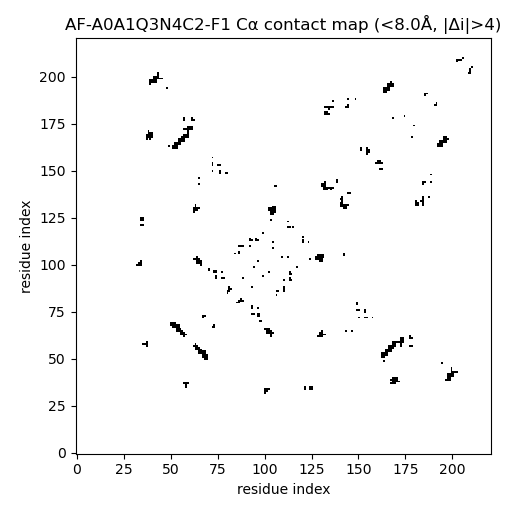1.00 89.56 156 GLN A O 1
ATOM 1237 N N . ILE A 1 157 ? -16.032 1.974 -7.238 1.00 89.38 157 ILE A N 1
ATOM 1238 C CA . ILE A 1 157 ? -17.094 2.749 -6.567 1.00 89.38 157 ILE A CA 1
ATOM 1239 C C . ILE A 1 157 ? -16.809 4.253 -6.625 1.00 89.38 157 ILE A C 1
ATOM 1241 O O . ILE A 1 157 ? -17.726 5.057 -6.765 1.00 89.38 157 ILE A O 1
ATOM 1245 N N . LEU A 1 158 ? -15.537 4.631 -6.503 1.00 88.12 158 LEU A N 1
ATOM 1246 C CA . LEU A 1 158 ? -15.094 6.021 -6.544 1.00 88.12 158 LEU A CA 1
ATOM 1247 C C . LEU A 1 158 ? -14.984 6.602 -7.963 1.00 88.12 158 LEU A C 1
ATOM 1249 O O . LEU A 1 158 ? -14.500 7.725 -8.095 1.00 88.12 158 LEU A O 1
ATOM 1253 N N . ASP A 1 159 ? -15.399 5.856 -8.994 1.00 87.06 159 ASP A N 1
ATOM 1254 C CA . ASP A 1 159 ? -15.255 6.221 -10.411 1.00 87.06 159 ASP A CA 1
ATOM 1255 C C . ASP A 1 159 ? -13.806 6.603 -10.775 1.00 87.06 159 ASP A C 1
ATOM 1257 O O . ASP A 1 159 ? -13.526 7.551 -11.507 1.00 87.06 159 ASP A O 1
ATOM 1261 N N . MET A 1 160 ? -12.849 5.882 -10.182 1.00 85.12 160 MET A N 1
ATOM 1262 C CA . MET A 1 160 ? -11.425 6.070 -10.426 1.00 85.12 160 MET A CA 1
ATOM 1263 C C . MET A 1 160 ? -10.922 5.068 -11.461 1.00 85.12 160 MET A C 1
ATOM 1265 O O . MET A 1 160 ? -11.333 3.903 -11.481 1.00 85.12 160 MET A O 1
ATOM 1269 N N . ASP A 1 161 ? -9.933 5.492 -12.248 1.00 85.00 161 ASP A N 1
ATOM 1270 C CA . ASP A 1 161 ? -9.151 4.571 -13.065 1.00 85.00 161 ASP A CA 1
ATOM 1271 C C . ASP A 1 161 ? -8.577 3.442 -12.203 1.00 85.00 161 ASP A C 1
ATOM 1273 O O . ASP A 1 161 ? -8.123 3.650 -11.072 1.00 85.00 161 ASP A O 1
ATOM 1277 N N . GLN A 1 162 ? -8.577 2.226 -12.756 1.00 83.44 162 GLN A N 1
ATOM 1278 C CA . GLN A 1 162 ? -8.059 1.065 -12.044 1.00 83.44 162 GLN A CA 1
ATOM 1279 C C . GLN A 1 162 ? -6.581 1.297 -11.684 1.00 83.44 162 GLN A C 1
ATOM 1281 O O . GLN A 1 162 ? -5.751 1.498 -12.581 1.00 83.44 162 GLN A O 1
ATOM 1286 N N . PRO A 1 163 ? -6.234 1.256 -10.385 1.00 84.62 163 PRO A N 1
ATOM 1287 C CA . PRO A 1 163 ? -4.896 1.590 -9.934 1.00 84.62 163 PRO A CA 1
ATOM 1288 C C . PRO A 1 163 ? -3.886 0.584 -10.482 1.00 84.62 163 PRO A C 1
ATOM 1290 O O . PRO A 1 163 ? -4.137 -0.623 -10.540 1.00 84.62 163 PRO A O 1
ATOM 1293 N N . ARG A 1 164 ? -2.712 1.077 -10.884 1.00 88.25 164 ARG A N 1
ATOM 1294 C CA . ARG A 1 164 ? -1.628 0.194 -11.328 1.00 88.25 164 ARG A CA 1
ATOM 1295 C C . ARG A 1 164 ? -0.961 -0.469 -10.138 1.00 88.25 164 ARG A C 1
ATOM 1297 O O . ARG A 1 164 ? -0.768 0.157 -9.101 1.00 88.25 164 ARG A O 1
ATOM 1304 N N . PHE A 1 165 ? -0.557 -1.717 -10.325 1.00 90.69 165 PHE A N 1
ATOM 1305 C CA . PHE A 1 165 ? 0.165 -2.472 -9.313 1.00 90.69 165 PHE A CA 1
ATOM 1306 C C . PHE A 1 165 ? 1.661 -2.288 -9.481 1.00 90.69 165 PHE A C 1
ATOM 1308 O O . PHE A 1 165 ? 2.202 -2.357 -10.589 1.00 90.69 165 PHE A O 1
ATOM 1315 N N . VAL A 1 166 ? 2.322 -2.060 -8.360 1.00 90.75 166 VAL A N 1
ATOM 1316 C CA . VAL A 1 166 ? 3.749 -1.823 -8.293 1.00 90.75 166 VAL A CA 1
ATOM 1317 C C . VAL A 1 166 ? 4.336 -2.723 -7.223 1.00 90.75 166 VAL A C 1
ATOM 1319 O O . VAL A 1 166 ? 3.847 -2.763 -6.097 1.00 90.75 166 VAL A O 1
ATOM 1322 N N . ILE A 1 167 ? 5.388 -3.452 -7.574 1.00 89.75 167 ILE A N 1
ATOM 1323 C CA . ILE A 1 167 ? 6.061 -4.376 -6.671 1.00 89.75 167 ILE A CA 1
ATOM 1324 C C . ILE A 1 167 ? 7.451 -3.824 -6.366 1.00 89.75 167 ILE A C 1
ATOM 1326 O O . ILE A 1 167 ? 8.269 -3.612 -7.262 1.00 89.75 167 ILE A O 1
ATOM 1330 N N . LYS A 1 168 ? 7.724 -3.584 -5.088 1.00 88.12 168 LYS A N 1
ATOM 1331 C CA . LYS A 1 168 ? 9.036 -3.194 -4.575 1.00 88.12 168 LYS A CA 1
ATOM 1332 C C . LYS A 1 168 ? 9.628 -4.396 -3.849 1.00 88.12 168 LYS A C 1
ATOM 1334 O O . LYS A 1 168 ? 9.037 -4.851 -2.884 1.00 88.12 168 LYS A O 1
ATOM 1339 N N . VAL A 1 169 ? 10.761 -4.926 -4.298 1.00 86.62 169 VAL A N 1
ATOM 1340 C CA . VAL A 1 169 ? 11.378 -6.130 -3.703 1.00 86.62 169 VAL A CA 1
ATOM 1341 C C . VAL A 1 169 ? 12.808 -5.815 -3.297 1.00 86.62 169 VAL A C 1
ATOM 1343 O O . VAL A 1 169 ? 13.517 -5.165 -4.067 1.00 86.62 169 VAL A O 1
ATOM 1346 N N . ASP A 1 170 ? 13.242 -6.276 -2.123 1.00 84.69 170 ASP A N 1
ATOM 1347 C CA . ASP A 1 170 ? 14.655 -6.204 -1.742 1.00 84.69 170 ASP A CA 1
ATOM 1348 C C . ASP A 1 170 ? 15.496 -7.192 -2.561 1.00 84.69 170 ASP A C 1
ATOM 1350 O O . ASP A 1 170 ? 15.119 -8.355 -2.724 1.00 84.69 170 ASP A O 1
ATOM 1354 N N . GLY A 1 171 ? 16.655 -6.751 -3.049 1.00 75.31 171 GLY A N 1
ATOM 1355 C CA . GLY A 1 171 ? 17.575 -7.580 -3.828 1.00 75.31 171 GLY A CA 1
ATOM 1356 C C . GLY A 1 171 ? 18.177 -8.767 -3.065 1.00 75.31 171 GLY A C 1
ATOM 1357 O O . GLY A 1 171 ? 18.653 -9.698 -3.706 1.00 75.31 171 GLY A O 1
ATOM 1358 N N . GLN A 1 172 ? 18.158 -8.754 -1.727 1.00 75.12 172 GLN A N 1
ATOM 1359 C CA . GLN A 1 172 ? 18.636 -9.853 -0.876 1.00 75.12 172 GLN A CA 1
ATOM 1360 C C . GLN A 1 172 ? 17.528 -10.807 -0.415 1.00 75.12 172 GLN A C 1
ATOM 1362 O O . GLN A 1 172 ? 17.822 -11.800 0.248 1.00 75.12 172 GLN A O 1
ATOM 1367 N N . THR A 1 173 ? 16.268 -10.532 -0.758 1.00 72.69 173 THR A N 1
ATOM 1368 C CA . THR A 1 173 ? 15.155 -11.442 -0.453 1.00 72.69 173 THR A CA 1
ATOM 1369 C C . THR A 1 173 ? 15.392 -12.792 -1.134 1.00 72.69 173 THR A C 1
ATOM 1371 O O . THR A 1 173 ? 15.812 -12.790 -2.297 1.00 72.69 173 THR A O 1
ATOM 1374 N N . PRO A 1 174 ? 15.087 -13.943 -0.497 1.00 67.00 174 PRO A N 1
ATOM 1375 C CA . PRO A 1 174 ? 15.017 -15.229 -1.189 1.00 67.00 174 PRO A CA 1
ATOM 1376 C C . PRO A 1 174 ? 13.953 -15.142 -2.293 1.00 67.00 174 PRO A C 1
ATOM 1378 O O . PRO A 1 174 ? 12.755 -15.312 -2.079 1.00 67.00 174 PRO A O 1
ATOM 1381 N N . TYR A 1 175 ? 14.423 -14.794 -3.489 1.00 61.00 175 TYR A N 1
ATOM 1382 C CA . TYR A 1 175 ? 13.644 -14.155 -4.550 1.00 61.00 175 TYR A CA 1
ATOM 1383 C C . TYR A 1 175 ? 12.532 -15.043 -5.120 1.00 61.00 175 TYR A C 1
ATOM 1385 O O . TYR A 1 175 ? 11.635 -14.550 -5.799 1.00 61.00 175 TYR A O 1
ATOM 1393 N N . VAL A 1 176 ? 12.590 -16.350 -4.859 1.00 64.94 176 VAL A N 1
ATOM 1394 C CA . VAL A 1 176 ? 11.779 -17.349 -5.555 1.00 64.94 176 VAL A CA 1
ATOM 1395 C C . VAL A 1 176 ? 10.494 -17.690 -4.810 1.00 64.94 176 VAL A C 1
ATOM 1397 O O . VAL A 1 176 ? 9.488 -17.893 -5.466 1.00 64.94 176 VAL A O 1
ATOM 1400 N N . GLU A 1 177 ? 10.448 -17.747 -3.482 1.00 71.88 177 GLU A N 1
ATOM 1401 C CA . GLU A 1 177 ? 9.231 -18.252 -2.822 1.00 71.88 177 GLU A CA 1
ATOM 1402 C C . GLU A 1 177 ? 8.221 -17.140 -2.536 1.00 71.88 177 GLU A C 1
ATOM 1404 O O . GLU A 1 177 ? 7.097 -17.177 -3.038 1.00 71.88 177 GLU A O 1
ATOM 1409 N N . GLU A 1 178 ? 8.622 -16.106 -1.801 1.00 77.00 178 GLU A N 1
ATOM 1410 C CA . GLU A 1 178 ? 7.698 -15.055 -1.354 1.00 77.00 178 GLU A CA 1
ATOM 1411 C C . GLU A 1 178 ? 7.249 -14.142 -2.502 1.00 77.00 178 GLU A C 1
ATOM 1413 O O . GLU A 1 178 ? 6.064 -13.830 -2.642 1.00 77.00 178 GLU A O 1
ATOM 1418 N N . THR A 1 179 ? 8.158 -13.793 -3.417 1.00 78.31 179 THR A N 1
ATOM 1419 C CA . THR A 1 179 ? 7.794 -13.024 -4.615 1.00 78.31 179 THR A CA 1
ATOM 1420 C C . THR A 1 179 ? 6.838 -13.814 -5.512 1.00 78.31 179 THR A C 1
ATOM 1422 O O . THR A 1 179 ? 5.873 -13.248 -6.027 1.00 78.31 179 THR A O 1
ATOM 1425 N N . ASN A 1 180 ? 7.037 -15.130 -5.668 1.00 82.81 180 ASN A N 1
ATOM 1426 C CA . ASN A 1 180 ? 6.127 -15.958 -6.464 1.00 82.81 180 ASN A CA 1
ATOM 1427 C C . ASN A 1 180 ? 4.765 -16.141 -5.787 1.00 82.81 180 ASN A C 1
ATOM 1429 O O . ASN A 1 180 ? 3.754 -16.225 -6.485 1.00 82.81 180 ASN A O 1
ATOM 1433 N N . LYS A 1 181 ? 4.683 -16.141 -4.451 1.00 84.56 181 LYS A N 1
ATOM 1434 C CA . LYS A 1 181 ? 3.394 -16.096 -3.733 1.00 84.56 181 LYS A CA 1
ATOM 1435 C C . LYS A 1 181 ? 2.628 -14.811 -4.049 1.00 84.56 181 LYS A C 1
ATOM 1437 O O . LYS A 1 181 ? 1.442 -14.868 -4.377 1.00 84.56 181 LYS A O 1
ATOM 1442 N N . VAL A 1 182 ? 3.303 -13.661 -4.054 1.00 86.50 182 VAL A N 1
ATOM 1443 C CA . VAL A 1 182 ? 2.690 -12.377 -4.435 1.00 86.50 182 VAL A CA 1
ATOM 1444 C C . VAL A 1 182 ? 2.255 -12.382 -5.905 1.00 86.50 182 VAL A C 1
ATOM 1446 O O . VAL A 1 182 ? 1.108 -12.054 -6.209 1.00 86.50 182 VAL A O 1
ATOM 1449 N N . ILE A 1 183 ? 3.126 -12.813 -6.824 1.00 87.31 183 ILE A N 1
ATOM 1450 C CA . ILE A 1 183 ? 2.817 -12.874 -8.263 1.00 87.31 183 ILE A CA 1
ATOM 1451 C C . ILE A 1 183 ? 1.678 -13.859 -8.540 1.00 87.31 183 ILE A C 1
ATOM 1453 O O . ILE A 1 183 ? 0.773 -13.549 -9.310 1.00 87.31 183 ILE A O 1
ATOM 1457 N N . SER A 1 184 ? 1.674 -15.028 -7.899 1.00 86.75 184 SER A N 1
ATOM 1458 C CA . SER A 1 184 ? 0.597 -16.011 -8.059 1.00 86.75 184 SER A CA 1
ATOM 1459 C C . SER A 1 184 ? -0.731 -15.497 -7.503 1.00 86.75 184 SER A C 1
ATOM 1461 O O . SER A 1 184 ? -1.771 -15.725 -8.119 1.00 86.75 184 SER A O 1
ATOM 1463 N N . THR A 1 185 ? -0.711 -14.740 -6.402 1.00 86.69 185 THR A N 1
ATOM 1464 C CA . THR A 1 185 ? -1.895 -14.041 -5.881 1.00 86.69 185 THR A CA 1
ATOM 1465 C C . THR A 1 185 ? -2.441 -13.045 -6.906 1.00 86.69 185 THR A C 1
ATOM 1467 O O . THR A 1 185 ? -3.639 -13.049 -7.182 1.00 86.69 185 THR A O 1
ATOM 1470 N N . LEU A 1 186 ? -1.574 -12.237 -7.526 1.00 87.88 186 LEU A N 1
ATOM 1471 C CA . LEU A 1 186 ? -1.966 -11.291 -8.578 1.00 87.88 186 LEU A CA 1
ATOM 1472 C C . LEU A 1 186 ? -2.509 -12.006 -9.823 1.00 87.88 186 LEU A C 1
ATOM 1474 O O . LEU A 1 186 ? -3.571 -11.643 -10.326 1.00 87.88 186 LEU A O 1
ATOM 1478 N N . GLY A 1 187 ? -1.837 -13.064 -10.279 1.00 87.38 187 GLY A N 1
ATOM 1479 C CA . GLY A 1 187 ? -2.254 -13.848 -11.442 1.00 87.38 187 GLY A CA 1
ATOM 1480 C C . GLY A 1 187 ? -3.604 -14.542 -11.253 1.00 87.38 187 GLY A C 1
ATOM 1481 O O . GLY A 1 187 ? -4.351 -14.691 -12.211 1.00 87.38 187 GLY A O 1
ATOM 1482 N N . LYS A 1 188 ? -3.95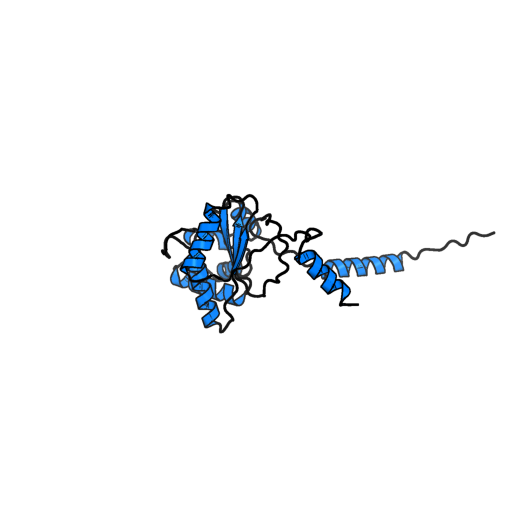5 -14.916 -10.017 1.00 86.56 188 LYS A N 1
ATOM 1483 C CA . LYS A 1 188 ? -5.272 -15.479 -9.670 1.00 86.56 188 LYS A CA 1
ATOM 1484 C C . LYS A 1 188 ? -6.406 -14.464 -9.649 1.00 86.56 188 LYS A C 1
ATOM 1486 O O . LYS A 1 188 ? -7.561 -14.880 -9.708 1.00 86.56 188 LYS A O 1
ATOM 1491 N N . LEU A 1 189 ? -6.072 -13.185 -9.507 1.00 86.31 189 LEU A N 1
ATOM 1492 C CA . LEU A 1 189 ? -6.992 -12.052 -9.599 1.00 86.31 189 LEU A CA 1
ATOM 1493 C C . LEU A 1 189 ? -7.032 -11.462 -11.021 1.00 86.31 189 LEU A C 1
ATOM 1495 O O . LEU A 1 189 ? -7.564 -10.364 -11.211 1.00 86.31 189 LEU A O 1
ATOM 1499 N N . ASP A 1 190 ? -6.434 -12.167 -11.988 1.00 88.31 190 ASP A N 1
ATOM 1500 C CA . ASP A 1 190 ? -6.280 -11.769 -13.389 1.00 88.31 190 ASP A CA 1
ATOM 1501 C C . ASP A 1 190 ? -5.538 -10.428 -13.560 1.00 88.31 190 ASP A C 1
ATOM 1503 O O . ASP A 1 190 ? -5.796 -9.640 -14.472 1.00 88.31 190 ASP A O 1
ATOM 1507 N N . ILE A 1 191 ? -4.583 -10.150 -12.662 1.00 87.94 191 ILE A N 1
ATOM 1508 C CA . ILE A 1 191 ? -3.740 -8.952 -12.692 1.00 87.94 191 ILE A CA 1
ATOM 1509 C C . ILE A 1 191 ? -2.387 -9.309 -13.310 1.00 87.94 191 ILE A C 1
ATOM 1511 O O . ILE A 1 191 ? -1.469 -9.770 -12.636 1.00 87.94 191 ILE A O 1
ATOM 1515 N N . TYR A 1 192 ? -2.246 -9.036 -14.607 1.00 87.81 192 TYR A N 1
ATOM 1516 C CA . TYR A 1 192 ? -1.010 -9.302 -15.361 1.00 87.81 192 TYR A CA 1
ATOM 1517 C C . TYR A 1 192 ? -0.189 -8.045 -15.669 1.00 87.81 192 TYR A C 1
ATOM 1519 O O . TYR A 1 192 ? 0.904 -8.123 -16.223 1.00 87.81 192 TYR A O 1
ATOM 1527 N N . ARG A 1 193 ? -0.719 -6.861 -15.339 1.00 86.62 193 ARG A N 1
ATOM 1528 C CA . ARG A 1 193 ? -0.082 -5.569 -15.626 1.00 86.62 193 ARG A CA 1
ATOM 1529 C C . ARG A 1 193 ? 0.418 -4.938 -14.332 1.00 86.62 193 ARG A C 1
ATOM 1531 O O . ARG A 1 193 ? -0.310 -4.188 -13.687 1.00 86.62 193 ARG A O 1
ATOM 1538 N N . PHE A 1 194 ? 1.669 -5.218 -13.987 1.00 88.38 194 PHE A N 1
ATOM 1539 C CA . PHE A 1 194 ? 2.357 -4.609 -12.852 1.00 88.38 194 PHE A CA 1
ATOM 1540 C C . PHE A 1 194 ? 3.763 -4.137 -13.238 1.00 88.38 194 PHE A C 1
ATOM 1542 O O . PHE A 1 194 ? 4.350 -4.609 -14.211 1.00 88.38 194 PHE A O 1
ATOM 1549 N N . SER A 1 195 ? 4.278 -3.172 -12.483 1.00 88.06 195 SER A N 1
ATOM 1550 C CA . SER A 1 195 ? 5.629 -2.626 -12.635 1.00 88.06 195 SER A CA 1
ATOM 1551 C C . SER A 1 195 ? 6.481 -2.981 -11.420 1.00 88.06 195 SER A C 1
ATOM 1553 O O . SER A 1 195 ? 5.950 -3.152 -10.326 1.00 88.06 195 SER A O 1
ATOM 1555 N N . TYR A 1 196 ? 7.801 -3.028 -11.582 1.00 86.31 196 TYR A N 1
ATOM 1556 C CA . TYR A 1 196 ? 8.726 -3.134 -10.453 1.00 86.31 196 TYR A CA 1
ATOM 1557 C C . TYR A 1 196 ? 9.327 -1.768 -10.113 1.00 86.31 196 TYR A C 1
ATOM 1559 O O . TYR A 1 196 ? 9.684 -1.018 -11.022 1.00 86.31 196 TYR A O 1
ATOM 1567 N N . ILE A 1 197 ? 9.466 -1.457 -8.820 1.00 84.00 197 ILE A N 1
ATOM 1568 C CA . ILE A 1 197 ? 10.319 -0.350 -8.363 1.00 84.00 197 ILE A CA 1
ATOM 1569 C C . ILE A 1 197 ? 11.742 -0.878 -8.243 1.00 84.00 197 ILE A C 1
ATOM 1571 O O . ILE A 1 197 ? 12.014 -1.819 -7.497 1.00 84.00 197 ILE A O 1
ATOM 1575 N N . THR A 1 198 ? 12.646 -0.244 -8.977 1.00 81.06 198 THR A N 1
ATOM 1576 C CA . THR A 1 198 ? 14.054 -0.624 -9.077 1.00 81.06 198 THR A CA 1
ATOM 1577 C C . THR A 1 198 ? 14.934 0.613 -9.035 1.00 81.06 198 THR A C 1
ATOM 1579 O O . THR A 1 198 ? 14.537 1.672 -9.521 1.00 81.06 198 THR A O 1
ATOM 1582 N N . ASN A 1 199 ? 16.155 0.466 -8.532 1.00 77.12 199 ASN A N 1
ATOM 1583 C CA . ASN A 1 199 ? 17.168 1.511 -8.635 1.00 77.12 199 ASN A CA 1
ATOM 1584 C C . ASN A 1 199 ? 17.601 1.695 -10.095 1.00 77.12 199 ASN A C 1
ATOM 1586 O O . ASN A 1 199 ? 17.541 0.756 -10.886 1.00 77.12 199 ASN A O 1
ATOM 1590 N N . GLN A 1 200 ? 18.056 2.885 -10.478 1.00 71.25 200 GLN A N 1
ATOM 1591 C CA . GLN A 1 200 ? 18.540 3.098 -11.842 1.00 71.25 200 GLN A CA 1
ATOM 1592 C C . GLN A 1 200 ? 19.904 2.426 -12.039 1.00 71.25 200 GLN A C 1
ATOM 1594 O O . GLN A 1 200 ? 20.827 2.607 -11.245 1.00 71.25 200 GLN A O 1
ATOM 1599 N N . LYS A 1 201 ? 20.034 1.643 -13.113 1.00 70.88 201 LYS A N 1
ATOM 1600 C CA . LYS A 1 201 ? 21.317 1.158 -13.630 1.00 70.88 201 LYS A CA 1
ATOM 1601 C C . LYS A 1 201 ? 21.655 1.951 -14.895 1.00 70.88 201 LYS A C 1
ATOM 1603 O O . LYS A 1 201 ? 20.786 2.049 -15.764 1.00 70.88 201 LYS A O 1
ATOM 1608 N N . PRO A 1 202 ? 22.882 2.487 -15.042 1.00 67.50 202 PRO A N 1
ATOM 1609 C CA . PRO A 1 202 ? 23.283 3.112 -16.294 1.00 67.50 202 PRO A CA 1
ATOM 1610 C C . PRO A 1 202 ? 23.188 2.094 -17.432 1.00 67.50 202 PRO A C 1
ATOM 1612 O O . PRO A 1 202 ? 23.504 0.912 -17.254 1.00 67.50 202 PRO A O 1
ATOM 1615 N N . ILE A 1 203 ? 22.725 2.551 -18.595 1.00 70.81 203 ILE A N 1
ATOM 1616 C CA . ILE A 1 203 ? 22.624 1.705 -19.783 1.00 70.81 203 ILE A CA 1
ATOM 1617 C C . ILE A 1 203 ? 24.052 1.318 -20.203 1.00 70.81 203 ILE A C 1
ATOM 1619 O O . ILE A 1 203 ? 24.865 2.216 -20.439 1.00 70.81 203 ILE A O 1
ATOM 1623 N N . PRO A 1 204 ? 24.388 0.017 -20.297 1.00 73.88 204 PRO A N 1
ATOM 1624 C CA . PRO A 1 204 ? 25.724 -0.397 -20.703 1.00 73.88 204 PRO A CA 1
ATOM 1625 C C . PRO A 1 204 ? 26.050 0.076 -22.131 1.00 73.88 204 PRO A C 1
ATOM 1627 O O . PRO A 1 204 ? 25.182 -0.037 -23.010 1.00 73.88 204 PRO A O 1
ATOM 1630 N N . PRO A 1 205 ? 27.276 0.574 -22.379 1.00 75.00 205 PRO A N 1
ATOM 1631 C CA . PRO A 1 205 ? 27.703 0.997 -23.710 1.00 75.00 205 PRO A CA 1
ATOM 1632 C C . PRO A 1 205 ? 27.660 -0.168 -24.708 1.00 75.00 205 PRO A C 1
ATOM 1634 O O . PRO A 1 205 ? 27.980 -1.302 -24.354 1.00 75.00 205 PRO A O 1
ATOM 1637 N N . GLY A 1 206 ? 27.244 0.111 -25.949 1.00 74.94 206 GLY A N 1
ATOM 1638 C CA . GLY A 1 206 ? 27.153 -0.887 -27.028 1.00 74.94 206 GLY A CA 1
ATOM 1639 C C . GLY A 1 206 ? 25.888 -1.756 -27.022 1.00 74.94 206 GLY A C 1
ATOM 1640 O O . GLY A 1 206 ? 25.832 -2.768 -27.714 1.00 74.94 206 GLY A O 1
ATOM 1641 N N . THR A 1 207 ? 24.870 -1.395 -26.237 1.00 79.88 207 THR A N 1
ATOM 1642 C CA . THR A 1 207 ? 23.552 -2.048 -26.290 1.00 79.88 207 THR A CA 1
ATOM 1643 C C . THR A 1 207 ? 22.591 -1.277 -27.196 1.00 79.88 207 THR A C 1
ATOM 1645 O O . THR A 1 207 ? 22.658 -0.055 -27.277 1.00 79.88 207 THR A O 1
ATOM 1648 N N . ALA A 1 208 ? 21.603 -1.954 -27.792 1.00 76.69 208 ALA A N 1
ATOM 1649 C CA . ALA A 1 208 ? 20.594 -1.299 -28.638 1.00 76.69 208 ALA A CA 1
ATOM 1650 C C . ALA A 1 208 ? 19.805 -0.181 -27.915 1.00 76.69 208 ALA A C 1
ATOM 1652 O O . ALA A 1 208 ? 19.255 0.717 -28.550 1.00 76.69 208 ALA A O 1
ATOM 1653 N N . LEU A 1 209 ? 19.729 -0.233 -26.580 1.00 70.69 209 LEU A N 1
ATOM 1654 C CA . LEU A 1 209 ? 19.153 0.830 -25.753 1.00 70.69 209 LEU A CA 1
ATOM 1655 C C . LEU A 1 209 ? 20.097 2.033 -25.615 1.00 70.69 209 LEU A C 1
ATOM 1657 O O . LEU A 1 209 ? 19.619 3.161 -25.568 1.00 70.69 209 LEU A O 1
ATOM 1661 N N . TRP A 1 210 ? 21.411 1.803 -25.581 1.00 73.50 210 TRP A N 1
ATOM 1662 C CA . TRP A 1 210 ? 22.436 2.849 -25.550 1.00 73.50 210 TRP A CA 1
ATOM 1663 C C . TRP A 1 210 ? 22.473 3.613 -26.874 1.00 73.50 210 TRP A C 1
ATOM 1665 O O . TRP A 1 210 ? 22.443 4.841 -26.870 1.00 73.50 210 TRP A O 1
ATOM 1675 N N . ASP A 1 211 ? 22.410 2.897 -28.001 1.00 76.06 211 ASP A N 1
ATOM 1676 C CA . ASP A 1 211 ? 22.343 3.511 -29.332 1.00 76.06 211 ASP A CA 1
ATOM 1677 C C . ASP A 1 211 ? 21.072 4.353 -29.496 1.00 76.06 211 ASP A C 1
ATOM 1679 O O . ASP A 1 211 ? 21.128 5.482 -29.975 1.00 76.06 211 ASP A O 1
ATOM 1683 N N . LYS A 1 212 ? 19.920 3.846 -29.031 1.00 76.19 212 LYS A N 1
ATOM 1684 C CA . LYS A 1 212 ? 18.651 4.592 -29.049 1.00 76.19 212 LYS A CA 1
ATOM 1685 C C . LYS A 1 212 ? 18.667 5.816 -28.136 1.00 76.19 212 LYS A C 1
ATOM 1687 O O . LYS A 1 212 ? 18.168 6.862 -28.538 1.00 76.19 212 LYS A O 1
ATOM 1692 N N . ALA A 1 213 ? 19.222 5.703 -26.929 1.00 70.31 213 ALA A N 1
ATOM 1693 C CA . ALA A 1 213 ? 19.327 6.825 -25.998 1.00 70.31 213 ALA A CA 1
ATOM 1694 C C . ALA A 1 213 ? 20.243 7.930 -26.550 1.00 70.31 213 ALA A C 1
ATOM 1696 O O . ALA A 1 213 ? 19.895 9.108 -26.489 1.00 70.31 213 ALA A O 1
ATOM 1697 N N . ASN A 1 214 ? 21.366 7.551 -27.164 1.00 70.31 214 ASN A N 1
ATOM 1698 C CA . ASN A 1 214 ? 22.292 8.495 -27.786 1.00 70.31 214 ASN A CA 1
ATOM 1699 C C . ASN A 1 214 ? 21.742 9.096 -29.084 1.00 70.31 214 ASN A C 1
ATOM 1701 O O . ASN A 1 214 ? 21.930 10.285 -29.324 1.00 70.31 214 ASN A O 1
ATOM 1705 N N . ALA A 1 215 ? 21.021 8.320 -29.897 1.00 66.56 215 ALA A N 1
ATOM 1706 C CA . ALA A 1 215 ? 20.344 8.830 -31.088 1.00 66.56 215 ALA A CA 1
ATOM 1707 C C . ALA A 1 215 ? 19.230 9.830 -30.732 1.00 66.56 215 ALA A C 1
ATOM 1709 O O . ALA A 1 215 ? 19.108 10.868 -31.378 1.00 66.56 215 ALA A O 1
ATOM 1710 N N . ALA A 1 216 ? 18.459 9.566 -29.670 1.00 61.50 216 ALA A N 1
ATOM 1711 C CA . ALA A 1 216 ? 17.459 10.503 -29.156 1.00 61.50 216 ALA A CA 1
ATOM 1712 C C . ALA A 1 216 ? 18.096 11.799 -28.617 1.00 61.50 216 ALA A C 1
ATOM 1714 O O . ALA A 1 216 ? 17.564 12.881 -28.845 1.00 61.50 216 ALA A O 1
ATOM 1715 N N . ALA A 1 217 ? 19.257 11.707 -27.959 1.00 59.12 217 ALA A N 1
ATOM 1716 C CA . ALA A 1 217 ? 20.010 12.875 -27.497 1.00 59.12 217 ALA A CA 1
ATOM 1717 C C . ALA A 1 217 ? 20.645 13.680 -28.650 1.00 59.12 217 ALA A C 1
ATOM 1719 O O . ALA A 1 217 ? 20.774 14.898 -28.551 1.00 59.12 217 ALA A O 1
ATOM 1720 N N . ALA A 1 218 ? 21.024 13.021 -29.749 1.00 58.34 218 ALA A N 1
ATOM 1721 C CA . ALA A 1 218 ? 21.596 13.666 -30.931 1.00 58.34 218 ALA A CA 1
ATOM 1722 C C . ALA A 1 218 ? 20.548 14.373 -31.812 1.00 58.34 218 ALA A C 1
ATOM 1724 O O . ALA A 1 218 ? 20.877 15.364 -32.455 1.00 58.34 218 ALA A O 1
ATOM 1725 N N . GLY A 1 219 ? 19.298 13.895 -31.829 1.00 54.28 219 GLY A N 1
ATOM 1726 C CA . GLY A 1 219 ? 18.192 14.500 -32.585 1.00 54.28 219 GLY A CA 1
ATOM 1727 C C . GLY A 1 219 ? 17.456 15.645 -31.874 1.00 54.28 219 GLY A C 1
ATOM 1728 O O . GLY A 1 219 ? 16.558 16.235 -32.465 1.00 54.28 219 GLY A O 1
ATOM 1729 N N . ALA A 1 220 ? 17.804 15.950 -30.620 1.00 51.09 220 ALA A N 1
ATOM 1730 C CA . ALA A 1 220 ? 17.208 17.026 -29.819 1.00 51.09 220 ALA A CA 1
ATOM 1731 C C . ALA A 1 220 ? 18.045 18.326 -29.811 1.00 51.09 220 ALA A C 1
ATOM 1733 O O . ALA A 1 220 ? 17.834 19.184 -28.951 1.00 51.09 220 ALA A O 1
ATOM 1734 N N . LYS A 1 221 ? 19.013 18.451 -30.730 1.00 41.00 221 LYS A N 1
ATOM 1735 C CA . LYS A 1 221 ? 19.799 19.668 -30.974 1.00 41.00 221 LYS A CA 1
ATOM 1736 C C . LYS A 1 221 ? 19.312 20.409 -32.208 1.00 41.00 221 LYS A C 1
ATOM 1738 O O . LYS A 1 221 ? 19.024 19.726 -33.213 1.00 41.00 221 LYS A O 1
#